Protein AF-N9VCN0-F1 (afdb_monomer)

Radius of gyration: 25.73 Å; Cα contacts (8 Å, |Δi|>4): 163; chains: 1; bounding box: 58×39×95 Å

pLDDT: mean 86.03, std 16.78, range [32.38, 97.81]

Solvent-accessible surface area (backbone atoms only — not comparable to full-atom values): 12719 Å² total; per-residue (Å²): 138,74,87,72,69,76,66,67,71,71,69,74,70,66,77,76,63,85,77,71,52,79,74,63,52,78,80,50,59,66,74,61,49,50,53,52,44,50,52,51,37,49,54,50,50,54,50,40,53,53,29,47,51,53,44,52,63,73,37,46,68,57,53,52,51,44,55,56,49,54,52,50,48,53,53,50,53,58,48,51,76,71,53,82,53,67,69,60,38,50,51,53,48,52,54,46,51,54,52,51,52,54,48,51,54,50,51,53,52,50,50,50,53,39,56,70,50,38,45,58,48,24,48,48,29,25,40,70,33,50,24,86,83,31,66,71,34,35,53,38,19,48,57,39,48,58,51,51,48,52,52,48,53,54,53,49,53,60,45,51,77,77,39,54,79,95,61,46,90,46,69,67,54,30,50,53,52,39,52,53,33,48,55,51,40,58,58,57,68,53,40,30,68,71,45,24,81,41,74,69,48,100,88,39,34,41,47,57,54,53,47,51,48,42,51,54,32,52,52,43,48,54,56,39,54,59,53,73,79,104

Mean predicted aligned error: 9.46 Å

Nearest PDB structures (foldseek):
  3na7-assembly1_A  TM=4.499E-01  e=7.776E-01  Helicobacter pylori NCTC 11638
  4ilo-assembly1_A  TM=4.474E-01  e=3.076E+00  Chlamydia trachomatis L2/434/Bu
  3k29-assembly1_A  TM=3.038E-01  e=9.924E+00  Chlamydia trachomatis

Secondary structure (DSSP, 8-state):
--TTSSSTTSSSSSTT-TT--HHHHTTS-HHHHHHHHHHHHHHHHHHHHHHHHHHHHHHHHHHHHHHHHHHHHHHHHHHHHH---HHHHHHHHHHHHHHHHHHHHHHHHHHHHHHHHTHHHHHHHHHH--GGG-HHHHHHHHHHHHHHHHHHHHHHHHHHTTS-TTS-SSHHHHHHHHHHHHHHHHHHHTS-GGGT-SBSSSS-BHHHHHHHHHHHHHHHHHHHHHHHT-

Sequence (230 aa):
MTDKSKKALKWTSIASAAILAPVAFAVIPYAIQKSIFKKENQRLDDKFNLKNEEYKLKIKDDEKTLKEKEAKIKEINEKITKETEETKKKELSNQLEALKKELFELDTKNKKVYNEIVFPVLEESAIKGYGIDSDSILERTKIYLETKSKEFENTKNELAKKIKLESPKNKQESEEVLKFYKKWTETFNKIRKSNLDINKTKEETWADWVKKINDEYVSTKEAHSKLELK

Foldseek 3Di:
DDPPVVVVVPPVPPVPVPDDDPVNVVPPPVVVVLVVLVVQQVVLVVLLVVLVVVLCVVCVVLVVVLVVLVVVLVVLVVVLVVDDDPVVNVVSVVVSVVSVVVSVVSVVVSVVSCCVGNLVSLLCLQQPHQCVNDVVSLVSVLVNLVVVVVVLVVVVVVLVVPAVLLCGPALVNLVVSLVSLVVSLVSNVSGDPNSQQDDPDPVDTSNRVSVVSVVSNVSSVVVSVVRVVD

Structure (mmCIF, N/CA/C/O backbone):
data_AF-N9VCN0-F1
#
_entry.id   AF-N9VCN0-F1
#
loop_
_atom_site.group_PDB
_atom_site.id
_atom_site.type_symbol
_atom_site.label_atom_id
_atom_site.label_alt_id
_atom_site.label_comp_id
_atom_site.label_asym_id
_atom_site.label_entity_id
_atom_site.label_seq_id
_atom_site.pdbx_PDB_ins_code
_atom_site.Cartn_x
_atom_site.Cartn_y
_atom_site.Cartn_z
_atom_site.occupancy
_atom_site.B_iso_or_equiv
_atom_site.auth_seq_id
_atom_site.auth_comp_id
_atom_site.auth_asym_id
_atom_site.auth_atom_id
_atom_site.pdbx_PDB_model_num
ATOM 1 N N . MET A 1 1 ? 2.456 -7.032 -61.759 1.00 40.88 1 MET A N 1
ATOM 2 C CA . MET A 1 1 ? 2.328 -7.394 -60.328 1.00 40.88 1 MET A CA 1
ATOM 3 C C . MET A 1 1 ? 1.364 -6.416 -59.672 1.00 40.88 1 MET A C 1
ATOM 5 O O . MET A 1 1 ? 1.636 -5.227 -59.665 1.00 40.88 1 MET A O 1
ATOM 9 N N . THR A 1 2 ? 0.200 -6.896 -59.241 1.00 32.38 2 THR A N 1
ATOM 10 C CA . THR A 1 2 ? -0.954 -6.096 -58.793 1.00 32.38 2 THR A CA 1
ATOM 11 C C . THR A 1 2 ? -0.815 -5.555 -57.367 1.00 32.38 2 THR A C 1
ATOM 13 O O . THR A 1 2 ? -0.432 -6.286 -56.455 1.00 32.38 2 THR A O 1
ATOM 16 N N . ASP A 1 3 ? -1.251 -4.306 -57.173 1.00 45.94 3 ASP A N 1
ATOM 17 C CA . ASP A 1 3 ? -1.231 -3.469 -55.953 1.00 45.94 3 ASP A CA 1
ATOM 18 C C . ASP A 1 3 ? -1.958 -4.013 -54.699 1.00 45.94 3 ASP A C 1
ATOM 20 O O . ASP A 1 3 ? -2.113 -3.313 -53.695 1.00 45.94 3 ASP A O 1
ATOM 24 N N . LYS A 1 4 ? -2.387 -5.278 -54.695 1.00 42.28 4 LYS A N 1
ATOM 25 C CA . LYS A 1 4 ? -3.090 -5.896 -53.558 1.00 42.28 4 LYS A CA 1
ATOM 26 C C . LYS A 1 4 ? -2.167 -6.570 -52.533 1.00 42.28 4 LYS A C 1
ATOM 28 O O . LYS A 1 4 ? -2.620 -6.866 -51.433 1.00 42.28 4 LYS A O 1
ATOM 33 N N . SER A 1 5 ? -0.872 -6.738 -52.817 1.00 41.53 5 SER A N 1
ATOM 34 C CA . SER A 1 5 ? 0.080 -7.381 -51.890 1.00 41.53 5 SER A CA 1
ATOM 35 C C . SER A 1 5 ? 0.767 -6.427 -50.898 1.00 41.53 5 SER A C 1
ATOM 37 O O . SER A 1 5 ? 1.337 -6.886 -49.912 1.00 41.53 5 SER A O 1
ATOM 39 N N . LYS A 1 6 ? 0.670 -5.100 -51.073 1.00 41.38 6 LYS A N 1
ATOM 40 C CA . LYS A 1 6 ? 1.296 -4.113 -50.162 1.00 41.38 6 LYS A CA 1
ATOM 41 C C . LYS A 1 6 ? 0.441 -3.722 -48.948 1.00 41.38 6 LYS A C 1
ATOM 43 O O . LYS A 1 6 ? 0.957 -3.102 -48.020 1.00 41.38 6 LYS A O 1
ATOM 48 N N . LYS A 1 7 ? -0.848 -4.085 -48.918 1.00 42.41 7 LYS A N 1
ATOM 49 C CA . LYS A 1 7 ? -1.749 -3.791 -47.782 1.00 42.41 7 LYS A CA 1
ATOM 50 C C . LYS A 1 7 ? -1.853 -4.928 -46.760 1.00 42.41 7 LYS A C 1
ATOM 52 O O . LYS A 1 7 ? -2.176 -4.657 -45.609 1.00 42.41 7 LYS A O 1
ATOM 57 N N . ALA A 1 8 ? -1.502 -6.160 -47.135 1.00 40.28 8 ALA A N 1
ATOM 58 C CA . ALA A 1 8 ? -1.548 -7.314 -46.233 1.00 40.28 8 ALA A CA 1
ATOM 59 C C . ALA A 1 8 ? -0.351 -7.394 -45.260 1.00 40.28 8 ALA A C 1
ATOM 61 O O . ALA A 1 8 ? -0.456 -8.037 -44.222 1.00 40.28 8 ALA A O 1
ATOM 62 N N . LEU A 1 9 ? 0.761 -6.698 -45.537 1.00 36.88 9 LEU A N 1
ATOM 63 C CA . LEU A 1 9 ? 1.979 -6.769 -44.715 1.00 36.88 9 LEU A CA 1
ATOM 64 C C . LEU A 1 9 ? 2.037 -5.749 -43.558 1.00 36.88 9 LEU A C 1
ATOM 66 O O . LEU A 1 9 ? 2.986 -5.763 -42.784 1.00 36.88 9 LEU A O 1
ATOM 70 N N . LYS A 1 10 ? 1.055 -4.844 -43.427 1.00 37.66 10 LYS A N 1
ATOM 71 C CA . LYS A 1 10 ? 1.070 -3.793 -42.383 1.00 37.66 10 LYS A CA 1
ATOM 72 C C . LYS A 1 10 ? 0.181 -4.074 -41.169 1.00 37.66 10 LYS A C 1
ATOM 74 O O . LYS A 1 10 ? 0.238 -3.316 -40.208 1.00 37.66 10 LYS A O 1
ATOM 79 N N . TRP A 1 11 ? -0.614 -5.142 -41.194 1.00 36.19 11 TRP A N 1
ATOM 80 C CA . TRP A 1 11 ? -1.550 -5.458 -40.107 1.00 36.19 11 TRP A CA 1
ATOM 81 C C . TRP A 1 11 ? -1.110 -6.623 -39.212 1.00 36.19 11 TRP A C 1
ATOM 83 O O . TRP A 1 11 ? -1.580 -6.725 -38.084 1.00 36.19 11 TRP A O 1
ATOM 93 N N . THR A 1 12 ? -0.156 -7.450 -39.639 1.00 39.34 12 THR A N 1
ATOM 94 C CA . THR A 1 12 ? 0.318 -8.608 -38.859 1.00 39.34 12 THR A CA 1
ATOM 95 C C . THR A 1 12 ? 1.550 -8.327 -37.992 1.00 39.34 12 THR A C 1
ATOM 97 O O . THR A 1 12 ? 1.909 -9.163 -37.172 1.00 39.34 12 THR A O 1
ATOM 100 N N . SER A 1 13 ? 2.168 -7.144 -38.091 1.00 35.16 13 SER A N 1
ATOM 101 C CA . SER A 1 13 ? 3.363 -6.784 -37.307 1.00 35.16 13 SER A CA 1
ATOM 102 C C . SER A 1 13 ? 3.089 -5.927 -36.063 1.00 35.16 13 SER A C 1
ATOM 104 O O . SER A 1 13 ? 4.025 -5.587 -35.347 1.00 35.16 13 SER A O 1
ATOM 106 N N . ILE A 1 14 ? 1.832 -5.550 -35.789 1.00 40.41 14 ILE A N 1
ATOM 107 C CA . ILE A 1 14 ? 1.473 -4.727 -34.613 1.00 40.41 14 ILE A CA 1
ATOM 108 C C . ILE A 1 14 ? 1.139 -5.602 -33.392 1.00 40.41 14 ILE A C 1
ATOM 110 O O . ILE A 1 14 ? 1.321 -5.170 -32.258 1.00 40.41 14 ILE A O 1
ATOM 114 N N . ALA A 1 15 ? 0.720 -6.855 -33.597 1.00 34.16 15 ALA A N 1
ATOM 115 C CA . ALA A 1 15 ? 0.316 -7.738 -32.500 1.00 34.16 15 ALA A CA 1
ATOM 116 C C . ALA A 1 15 ? 1.495 -8.309 -31.683 1.00 34.16 15 ALA A C 1
ATOM 118 O O . ALA A 1 15 ? 1.307 -8.722 -30.543 1.00 34.16 15 ALA A O 1
ATOM 119 N N . SER A 1 16 ? 2.717 -8.305 -32.221 1.00 32.38 16 SER A N 1
ATOM 120 C CA . SER A 1 16 ? 3.901 -8.899 -31.580 1.00 32.38 16 SER A CA 1
ATOM 121 C C . SER A 1 16 ? 4.759 -7.914 -30.769 1.00 32.38 16 SER A C 1
ATOM 123 O O . SER A 1 16 ? 5.736 -8.326 -30.152 1.00 32.38 16 SER A O 1
ATOM 125 N N . ALA A 1 17 ? 4.388 -6.631 -30.685 1.00 40.31 17 ALA A N 1
ATOM 126 C CA . ALA A 1 17 ? 5.139 -5.612 -29.934 1.00 40.31 17 ALA A CA 1
ATOM 127 C C . ALA A 1 17 ? 4.723 -5.478 -28.450 1.00 40.31 17 ALA A C 1
ATOM 129 O O . ALA A 1 17 ? 5.015 -4.467 -27.815 1.00 40.31 17 ALA A O 1
ATOM 130 N N . ALA A 1 18 ? 4.031 -6.471 -27.883 1.00 41.53 18 ALA A N 1
ATOM 131 C CA . ALA A 1 18 ? 3.467 -6.378 -26.534 1.00 41.53 18 ALA A CA 1
ATOM 132 C C . ALA A 1 18 ? 4.506 -6.451 -25.395 1.00 41.53 18 ALA A C 1
ATOM 134 O O . ALA A 1 18 ? 4.166 -6.157 -24.252 1.00 41.53 18 ALA A O 1
ATOM 135 N N . ILE A 1 19 ? 5.766 -6.814 -25.668 1.00 42.66 19 ILE A N 1
ATOM 136 C CA . ILE A 1 19 ? 6.840 -6.837 -24.659 1.00 42.66 19 ILE A CA 1
ATOM 137 C C . ILE A 1 19 ? 8.171 -6.460 -25.327 1.00 42.66 19 ILE A C 1
ATOM 139 O O . ILE A 1 19 ? 9.046 -7.297 -25.536 1.00 42.66 19 ILE A O 1
ATOM 143 N N . LEU A 1 20 ? 8.340 -5.197 -25.722 1.00 43.94 20 LEU A N 1
ATOM 144 C CA . LEU A 1 20 ? 9.664 -4.718 -26.128 1.00 43.94 20 LEU A CA 1
ATOM 145 C C . LEU A 1 20 ? 10.508 -4.500 -24.867 1.00 43.94 20 LEU A C 1
ATOM 147 O O . LEU A 1 20 ? 10.250 -3.597 -24.070 1.00 43.94 20 LEU A O 1
ATOM 151 N N . ALA A 1 21 ? 11.506 -5.365 -24.675 1.00 48.81 21 ALA A N 1
ATOM 152 C CA . ALA A 1 21 ? 12.525 -5.211 -23.644 1.00 48.81 21 ALA A CA 1
ATOM 153 C C . ALA A 1 21 ? 13.201 -3.822 -23.751 1.00 48.81 21 ALA A C 1
ATOM 155 O O . ALA A 1 21 ? 13.294 -3.281 -24.856 1.00 48.81 21 ALA A O 1
ATOM 156 N N . PRO A 1 22 ? 13.734 -3.251 -22.651 1.00 49.66 22 PRO A N 1
ATOM 157 C CA . PRO A 1 22 ? 14.355 -1.918 -22.642 1.00 49.66 22 PRO A CA 1
ATOM 158 C C . PRO A 1 22 ? 15.406 -1.694 -23.744 1.00 49.66 22 PRO A C 1
ATOM 160 O O 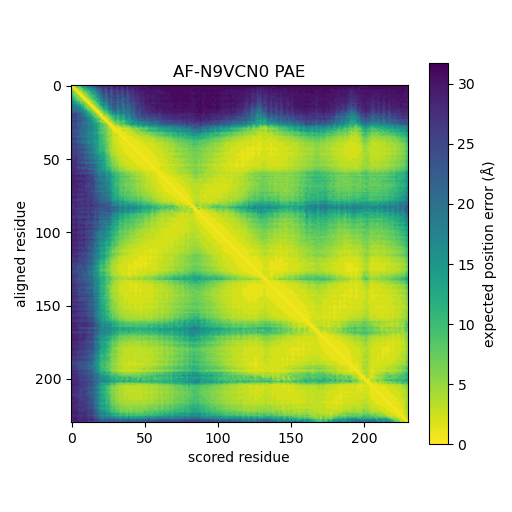. PRO A 1 22 ? 15.541 -0.588 -24.257 1.00 49.66 22 PRO A O 1
ATOM 163 N N . VAL A 1 23 ? 16.104 -2.758 -24.156 1.00 47.12 23 VAL A N 1
ATOM 164 C CA . VAL A 1 23 ? 17.142 -2.731 -25.201 1.00 47.12 23 VAL A CA 1
ATOM 165 C C . VAL A 1 23 ? 16.567 -2.442 -26.596 1.00 47.12 23 VAL A C 1
ATOM 167 O O . VAL A 1 23 ? 17.213 -1.775 -27.398 1.00 47.12 23 VAL A O 1
ATOM 170 N N . ALA A 1 24 ? 15.333 -2.866 -26.889 1.00 52.25 24 ALA A N 1
ATOM 171 C CA . ALA A 1 24 ? 14.716 -2.648 -28.199 1.00 52.25 24 ALA A CA 1
ATOM 172 C C . ALA A 1 24 ? 14.266 -1.192 -28.417 1.00 52.25 24 ALA A C 1
ATOM 174 O O . ALA A 1 24 ? 14.152 -0.749 -29.557 1.00 52.25 24 ALA A O 1
ATOM 175 N N . PHE A 1 25 ? 14.059 -0.425 -27.340 1.00 52.97 25 PHE A N 1
ATOM 176 C CA . PHE A 1 25 ? 13.730 0.997 -27.443 1.00 52.97 25 PHE A CA 1
ATOM 177 C C . PHE A 1 25 ? 14.944 1.857 -27.808 1.00 52.97 25 PHE A C 1
ATOM 179 O O . PHE A 1 25 ? 14.763 2.859 -28.486 1.00 52.97 25 PHE A O 1
ATOM 186 N N . ALA A 1 26 ? 16.175 1.459 -27.469 1.00 58.81 26 ALA A N 1
ATOM 187 C CA . ALA A 1 26 ? 17.373 2.266 -27.732 1.00 58.81 26 ALA A CA 1
ATOM 188 C C . ALA A 1 26 ? 17.600 2.596 -29.226 1.00 58.81 26 ALA A C 1
ATOM 190 O O . ALA A 1 26 ? 18.247 3.590 -29.541 1.00 58.81 26 ALA A O 1
ATOM 191 N N . VAL A 1 27 ? 17.044 1.791 -30.141 1.00 61.75 27 VAL A N 1
ATOM 192 C CA . VAL A 1 27 ? 17.200 1.944 -31.602 1.00 61.75 27 VAL A CA 1
ATOM 193 C C . VAL A 1 27 ? 15.978 2.614 -32.258 1.00 61.75 27 VAL A C 1
ATOM 195 O O . VAL A 1 27 ? 16.024 3.014 -33.419 1.00 61.75 27 VAL A O 1
ATOM 198 N N . ILE A 1 28 ? 14.866 2.762 -31.531 1.00 68.88 28 ILE A N 1
ATOM 199 C CA . ILE A 1 28 ? 13.635 3.371 -32.049 1.00 68.88 28 ILE A CA 1
ATOM 200 C C . ILE A 1 28 ? 13.717 4.893 -31.857 1.00 68.88 28 ILE A C 1
ATOM 202 O O . ILE A 1 28 ? 13.947 5.337 -30.735 1.00 68.88 28 ILE A O 1
ATOM 206 N N . PRO A 1 29 ? 13.469 5.724 -32.886 1.00 80.50 29 PRO A N 1
ATOM 207 C CA . PRO A 1 29 ? 13.414 7.176 -32.728 1.00 80.50 29 PRO A CA 1
ATOM 208 C C . PRO A 1 29 ? 12.452 7.614 -31.618 1.00 80.50 29 PRO A C 1
ATOM 210 O O . PRO A 1 29 ? 11.317 7.135 -31.550 1.00 80.50 29 PRO A O 1
ATOM 213 N N . TYR A 1 30 ? 12.870 8.575 -30.790 1.00 75.88 30 TYR A N 1
ATOM 214 C CA . TYR A 1 30 ? 12.117 9.028 -29.612 1.00 75.88 30 TYR A CA 1
ATOM 215 C C . TYR A 1 30 ? 10.657 9.409 -29.916 1.00 75.88 30 TYR A C 1
ATOM 217 O O . TYR A 1 30 ? 9.756 9.092 -29.147 1.00 75.88 30 TYR A O 1
ATOM 225 N N . ALA A 1 31 ? 10.387 10.006 -31.082 1.00 76.44 31 ALA A N 1
ATOM 226 C CA . ALA A 1 31 ? 9.026 10.349 -31.501 1.00 76.44 31 ALA A CA 1
ATOM 227 C C . ALA A 1 31 ? 8.090 9.124 -31.599 1.00 76.44 31 ALA A C 1
ATOM 229 O O . ALA A 1 31 ? 6.920 9.199 -31.220 1.00 76.44 31 ALA A O 1
ATOM 230 N N . ILE A 1 32 ? 8.604 7.981 -32.066 1.00 79.69 32 ILE A N 1
ATOM 231 C CA . ILE A 1 32 ? 7.849 6.723 -32.141 1.00 79.69 32 ILE A CA 1
ATOM 232 C C . ILE A 1 32 ? 7.673 6.140 -30.735 1.00 79.69 32 ILE A C 1
ATOM 234 O O . ILE A 1 32 ? 6.573 5.698 -30.397 1.00 79.69 32 ILE A O 1
ATOM 238 N N . GLN A 1 33 ? 8.710 6.209 -29.893 1.00 79.12 33 GLN A N 1
ATOM 239 C CA . GLN A 1 33 ? 8.621 5.781 -28.493 1.00 79.12 33 GLN A CA 1
ATOM 240 C C . GLN A 1 33 ? 7.536 6.555 -27.739 1.00 79.12 33 GLN A C 1
ATOM 242 O O . GLN A 1 33 ? 6.667 5.946 -27.126 1.00 79.12 33 GLN A O 1
ATOM 247 N N . LYS A 1 34 ? 7.505 7.886 -27.881 1.00 82.94 34 LYS A N 1
ATOM 248 C CA . LYS A 1 34 ? 6.513 8.752 -27.234 1.00 82.94 34 LYS A CA 1
ATOM 249 C C . LYS A 1 34 ? 5.080 8.397 -27.634 1.00 82.94 34 LYS A C 1
ATOM 251 O O . LYS A 1 34 ? 4.178 8.423 -26.801 1.00 82.94 34 LYS A O 1
ATOM 256 N N . SER A 1 35 ? 4.854 8.022 -28.895 1.00 85.19 35 SER A N 1
ATOM 257 C CA . SER A 1 35 ? 3.538 7.545 -29.342 1.00 85.19 35 SER A CA 1
ATOM 258 C C . SER A 1 35 ? 3.137 6.235 -28.655 1.00 85.19 35 SER A C 1
ATOM 260 O O . SER A 1 35 ? 1.987 6.090 -28.239 1.00 85.19 35 SER A O 1
ATOM 262 N N . ILE A 1 36 ? 4.080 5.302 -28.496 1.00 86.00 36 ILE A N 1
ATOM 263 C CA . ILE A 1 36 ? 3.861 4.036 -27.780 1.00 86.00 36 ILE A CA 1
ATOM 264 C C . ILE A 1 36 ? 3.591 4.304 -26.294 1.00 86.00 36 ILE A C 1
ATOM 266 O O . ILE A 1 36 ? 2.620 3.779 -25.755 1.00 86.00 36 ILE A O 1
ATOM 270 N N . PHE A 1 37 ? 4.385 5.166 -25.655 1.00 89.62 37 PHE A N 1
ATOM 271 C CA . PHE A 1 37 ? 4.230 5.525 -24.242 1.00 89.62 37 PHE A CA 1
ATOM 272 C C . PHE A 1 37 ? 2.879 6.185 -23.985 1.00 89.62 37 PHE A C 1
ATOM 274 O O . PHE A 1 37 ? 2.170 5.793 -23.063 1.00 89.62 37 PHE A O 1
ATOM 281 N N . LYS A 1 38 ? 2.464 7.113 -24.858 1.00 90.00 38 LYS A N 1
ATOM 282 C CA . LYS A 1 38 ? 1.148 7.753 -24.777 1.00 90.00 38 LYS A CA 1
ATOM 283 C C . LYS A 1 38 ? 0.009 6.738 -24.889 1.00 90.00 38 LYS A C 1
ATOM 285 O O . LYS A 1 38 ? -0.936 6.818 -24.113 1.00 90.00 38 LYS A O 1
ATOM 290 N N . LYS A 1 39 ? 0.095 5.783 -25.824 1.00 91.88 39 LYS A N 1
ATOM 291 C CA . LYS A 1 39 ? -0.919 4.725 -25.974 1.00 91.88 39 LYS A CA 1
ATOM 292 C C . LYS A 1 39 ? -1.000 3.830 -24.741 1.00 91.88 39 LYS A C 1
ATOM 294 O O . LYS A 1 39 ? -2.101 3.519 -24.299 1.00 91.88 39 LYS A O 1
ATOM 299 N N . GLU A 1 40 ? 0.142 3.430 -24.189 1.00 92.38 40 GLU A N 1
ATOM 300 C CA . GLU A 1 40 ? 0.169 2.589 -22.990 1.00 92.38 40 GLU A CA 1
ATOM 301 C C . GLU A 1 40 ? -0.350 3.343 -21.758 1.00 92.38 40 GLU A C 1
ATOM 303 O O . GLU A 1 40 ? -1.164 2.803 -21.013 1.00 92.38 40 GLU A O 1
ATOM 308 N N . ASN A 1 41 ? 0.039 4.608 -21.580 1.00 94.38 41 ASN A N 1
ATOM 309 C CA . ASN A 1 41 ? -0.489 5.454 -20.509 1.00 94.38 41 ASN A CA 1
ATOM 310 C C . ASN A 1 41 ? -2.004 5.639 -20.640 1.00 94.38 41 ASN A C 1
ATOM 312 O O . ASN A 1 41 ? -2.714 5.431 -19.664 1.00 94.38 41 ASN A O 1
ATOM 316 N N . GLN A 1 42 ? -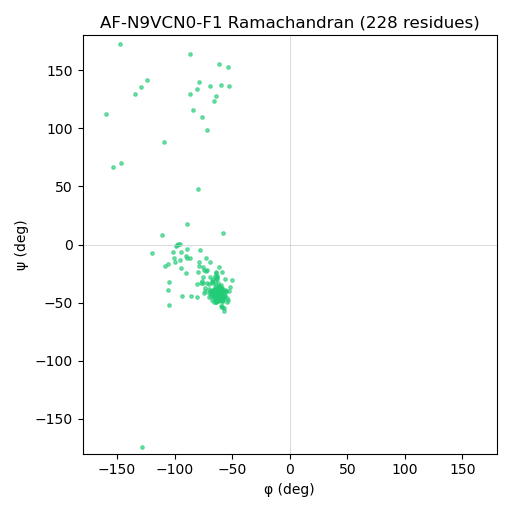2.509 5.913 -21.847 1.00 95.62 42 GLN A N 1
ATOM 317 C CA . GLN A 1 42 ? -3.947 6.043 -22.090 1.00 95.62 42 GLN A CA 1
ATOM 318 C C . GLN A 1 42 ? -4.705 4.744 -21.776 1.00 95.62 42 GLN A C 1
ATOM 320 O O . GLN A 1 42 ? -5.743 4.776 -21.125 1.00 95.62 42 GLN A O 1
ATOM 325 N N . ARG A 1 43 ? -4.162 3.581 -22.158 1.00 96.75 43 ARG A N 1
ATOM 326 C CA . ARG A 1 43 ? -4.743 2.279 -21.794 1.00 96.75 43 ARG A CA 1
ATOM 327 C C . ARG A 1 43 ? -4.841 2.105 -20.274 1.00 96.75 43 ARG A C 1
ATOM 329 O O . ARG A 1 43 ? -5.823 1.548 -19.781 1.00 96.75 43 ARG A O 1
ATOM 336 N N . LEU A 1 44 ? -3.814 2.528 -19.538 1.00 96.81 44 LEU A N 1
ATOM 337 C CA . LEU A 1 44 ? -3.786 2.467 -18.075 1.00 96.81 44 LEU A CA 1
ATOM 338 C C . LEU A 1 44 ? -4.762 3.470 -17.445 1.00 96.81 44 LEU A C 1
ATOM 340 O O . LEU A 1 44 ? -5.437 3.111 -16.482 1.00 96.81 44 LEU A O 1
ATOM 344 N N . ASP A 1 45 ? -4.892 4.668 -18.017 1.00 95.75 45 ASP A N 1
ATOM 345 C CA . ASP A 1 45 ? -5.885 5.673 -17.623 1.00 95.75 45 ASP A CA 1
ATOM 346 C C . ASP A 1 45 ? -7.310 5.147 -17.777 1.00 95.75 45 ASP A C 1
ATOM 348 O O . ASP A 1 45 ? -8.075 5.136 -16.811 1.00 95.75 45 ASP A O 1
ATOM 352 N N . ASP A 1 46 ? -7.649 4.639 -18.960 1.00 96.81 46 ASP A N 1
ATOM 353 C CA . ASP A 1 46 ? -8.974 4.093 -19.252 1.00 96.81 46 ASP A CA 1
ATOM 354 C C . ASP A 1 46 ? -9.299 2.918 -18.322 1.00 96.81 46 ASP A C 1
ATOM 356 O O . ASP A 1 46 ? -10.396 2.831 -17.761 1.00 96.81 46 ASP A O 1
ATOM 360 N N . LYS A 1 47 ? -8.320 2.031 -18.090 1.00 97.62 47 LYS A N 1
ATOM 361 C CA . LYS A 1 47 ? -8.472 0.897 -17.171 1.00 97.62 47 LYS A CA 1
ATOM 362 C C . LYS A 1 47 ? -8.685 1.357 -15.731 1.00 97.62 47 LYS A C 1
ATOM 364 O O . LYS A 1 47 ? -9.528 0.786 -15.039 1.00 97.62 47 LYS A O 1
ATOM 369 N N . PHE A 1 48 ? -7.932 2.356 -15.275 1.00 97.38 48 PHE A N 1
ATOM 370 C CA . PHE A 1 48 ? -8.083 2.908 -13.933 1.00 97.38 48 PHE A CA 1
ATOM 371 C C . PHE A 1 48 ? -9.456 3.548 -13.760 1.00 97.38 48 PHE A C 1
ATOM 373 O O . PHE A 1 48 ? -10.146 3.224 -12.799 1.00 97.38 48 PHE A O 1
ATOM 380 N N . ASN A 1 49 ? -9.882 4.383 -14.707 1.00 96.94 49 ASN A N 1
ATOM 381 C CA . ASN A 1 49 ? -11.184 5.041 -14.665 1.00 96.94 49 ASN A CA 1
ATOM 382 C C . ASN A 1 49 ? -12.317 4.013 -14.608 1.00 96.94 49 ASN A C 1
ATOM 384 O O . ASN A 1 49 ? -13.164 4.084 -13.720 1.00 96.94 49 ASN A O 1
ATOM 388 N N . LEU A 1 50 ? -12.277 2.996 -15.472 1.00 97.31 50 LEU A N 1
ATOM 389 C CA . LEU A 1 50 ? -13.259 1.913 -15.468 1.00 97.31 50 LEU A CA 1
ATOM 390 C C . LEU A 1 50 ? -13.316 1.188 -14.115 1.00 97.31 50 LEU A C 1
ATOM 392 O O . LEU A 1 50 ? -14.396 0.967 -13.571 1.00 97.31 50 LEU A O 1
ATOM 396 N N . LYS A 1 51 ? -12.157 0.815 -13.562 1.00 97.06 51 LYS A N 1
ATOM 397 C CA . LYS A 1 51 ? -12.084 0.068 -12.297 1.00 97.06 51 LYS A CA 1
ATOM 398 C C . LYS A 1 51 ? -12.445 0.922 -11.087 1.00 97.06 51 LYS A C 1
ATOM 400 O O . LYS A 1 51 ? -13.051 0.417 -10.147 1.00 97.06 51 LYS A O 1
ATOM 405 N N . ASN A 1 52 ? -12.132 2.210 -11.119 1.00 95.12 52 ASN A N 1
ATOM 406 C CA . ASN A 1 52 ? -12.525 3.149 -10.080 1.00 95.12 52 ASN A CA 1
ATOM 407 C C . ASN A 1 52 ? -14.043 3.384 -10.076 1.00 95.12 52 ASN A C 1
ATOM 409 O O . ASN A 1 52 ? -14.649 3.411 -9.009 1.00 95.12 52 ASN A O 1
ATOM 413 N N . GLU A 1 53 ? -14.679 3.484 -11.245 1.00 96.06 53 GLU A N 1
ATOM 414 C CA . GLU A 1 53 ? -16.143 3.549 -11.328 1.00 96.06 53 GLU A CA 1
ATOM 415 C C . GLU A 1 53 ? -16.800 2.232 -10.888 1.00 96.06 53 GLU A C 1
ATOM 417 O O . GLU A 1 53 ? -17.769 2.257 -10.130 1.00 96.06 53 GLU A O 1
ATOM 422 N N . GLU A 1 54 ? -16.237 1.075 -11.259 1.00 95.94 54 GLU A N 1
ATOM 423 C CA . GLU A 1 54 ? -16.694 -0.225 -10.743 1.00 95.94 54 GLU A CA 1
ATOM 424 C C . GLU A 1 54 ? -16.632 -0.273 -9.208 1.00 95.94 54 GLU A C 1
ATOM 426 O O . GLU A 1 54 ? -17.585 -0.706 -8.558 1.00 95.94 54 GLU A O 1
ATOM 431 N N . TYR A 1 55 ? -15.530 0.200 -8.620 1.00 95.94 55 TYR A N 1
ATOM 432 C CA . TYR A 1 55 ? -15.371 0.302 -7.173 1.00 95.94 55 TYR A CA 1
ATOM 433 C C . TYR A 1 55 ? -16.448 1.196 -6.547 1.00 95.94 55 TYR A C 1
ATOM 435 O O . TYR A 1 55 ? -17.173 0.732 -5.666 1.00 95.94 55 TYR A O 1
ATOM 443 N N . LYS A 1 56 ? -16.610 2.431 -7.043 1.00 94.69 56 LYS A N 1
ATOM 444 C CA . LYS A 1 56 ? -17.620 3.383 -6.548 1.00 94.69 56 LYS A CA 1
ATOM 445 C C . LYS A 1 56 ? -19.029 2.801 -6.585 1.00 94.69 56 LYS A C 1
ATOM 447 O O . LYS A 1 56 ? -19.793 2.996 -5.647 1.00 94.69 56 LYS A O 1
ATOM 452 N N . LEU A 1 57 ? -19.374 2.064 -7.642 1.00 95.00 57 LEU A N 1
ATOM 453 C CA . LEU A 1 57 ? -20.675 1.407 -7.746 1.00 95.00 57 LEU A CA 1
ATOM 454 C C . LEU A 1 57 ? -20.851 0.305 -6.696 1.00 95.00 57 LEU A C 1
ATOM 456 O O . LEU A 1 57 ? -21.911 0.237 -6.079 1.00 95.00 57 LEU A O 1
ATOM 460 N N . LYS A 1 58 ? -19.827 -0.526 -6.456 1.00 93.31 58 LYS A N 1
ATOM 461 C CA . LYS A 1 58 ? -19.906 -1.614 -5.464 1.00 93.31 58 LYS A CA 1
ATOM 462 C C . LYS A 1 58 ? -20.003 -1.120 -4.028 1.00 93.31 58 LYS A C 1
ATOM 464 O O . LYS A 1 58 ? -20.635 -1.789 -3.217 1.00 93.31 58 LYS A O 1
ATOM 469 N N . ILE A 1 59 ? -19.387 0.018 -3.718 1.00 94.44 59 ILE A N 1
ATOM 470 C CA . ILE A 1 59 ? -19.391 0.569 -2.360 1.00 94.44 59 ILE A CA 1
ATOM 471 C C . ILE A 1 59 ? -20.456 1.643 -2.142 1.00 94.44 59 ILE A C 1
ATOM 473 O O . ILE A 1 59 ? -20.530 2.179 -1.047 1.00 94.44 59 ILE A O 1
ATOM 477 N N . LYS A 1 60 ? -21.281 1.983 -3.139 1.00 92.88 60 LYS A N 1
ATOM 478 C CA . LYS A 1 60 ? -22.198 3.135 -3.072 1.00 92.88 60 LYS A CA 1
ATOM 479 C C . LYS A 1 60 ? -23.125 3.107 -1.850 1.00 92.88 60 LYS A C 1
ATOM 481 O O . LYS A 1 60 ? -23.282 4.121 -1.168 1.00 92.88 60 LYS A O 1
ATOM 486 N N . ASP A 1 61 ? -23.728 1.954 -1.573 1.00 90.62 61 ASP A N 1
ATOM 487 C CA . ASP A 1 61 ? -24.649 1.794 -0.443 1.00 90.62 61 ASP A CA 1
ATOM 488 C C . ASP A 1 61 ? -23.897 1.767 0.897 1.00 90.62 61 ASP A C 1
ATOM 490 O O . ASP A 1 61 ? -24.334 2.378 1.879 1.00 90.62 61 ASP A O 1
ATOM 494 N N . ASP A 1 62 ? -22.719 1.137 0.920 1.00 92.06 62 ASP A N 1
ATOM 495 C CA . ASP A 1 62 ? -21.828 1.124 2.081 1.00 92.06 62 ASP A CA 1
ATOM 496 C C . ASP A 1 62 ? -21.306 2.548 2.382 1.00 92.06 62 ASP A C 1
ATOM 498 O O . ASP A 1 62 ? -21.266 2.961 3.535 1.00 92.06 62 ASP A O 1
ATOM 502 N N . GLU A 1 63 ? -20.982 3.360 1.372 1.00 89.38 63 GLU A N 1
ATOM 503 C CA . GLU A 1 63 ? -20.512 4.746 1.525 1.00 89.38 63 GLU A CA 1
ATOM 504 C C . GLU A 1 63 ? -21.604 5.656 2.099 1.00 89.38 63 GLU A C 1
ATOM 506 O O . GLU A 1 63 ? -21.344 6.492 2.970 1.00 89.38 63 GLU A O 1
ATOM 511 N N . LYS A 1 64 ? -22.851 5.479 1.649 1.00 92.00 64 LYS A N 1
ATOM 512 C CA . LYS A 1 64 ? -24.002 6.169 2.240 1.00 92.00 64 LYS A CA 1
ATOM 513 C C . LYS A 1 64 ? -24.160 5.785 3.714 1.00 92.00 64 LYS A C 1
ATOM 515 O O . LYS A 1 64 ? -24.288 6.661 4.569 1.00 92.00 64 LYS A O 1
ATOM 520 N N . THR A 1 65 ? -24.081 4.489 4.006 1.00 91.56 65 THR A N 1
ATOM 521 C CA . THR A 1 65 ? -24.175 3.952 5.370 1.00 91.56 65 THR A CA 1
ATOM 522 C C . THR A 1 65 ? -23.044 4.468 6.268 1.00 91.56 65 THR A C 1
ATOM 524 O O . THR A 1 65 ? -23.289 4.809 7.426 1.00 91.56 65 THR A O 1
ATOM 527 N N . LEU A 1 66 ? -21.821 4.585 5.740 1.00 90.81 66 LEU A N 1
ATOM 528 C CA . LEU A 1 66 ? -20.671 5.183 6.424 1.00 90.81 66 LEU A CA 1
ATOM 529 C C . LEU A 1 66 ? -20.972 6.617 6.852 1.00 90.81 66 LEU A C 1
ATOM 531 O O . LEU A 1 66 ? -20.915 6.910 8.043 1.00 90.81 66 LEU A O 1
ATOM 535 N N . LYS A 1 67 ? -21.382 7.479 5.915 1.00 91.88 67 LYS A N 1
ATOM 536 C CA . LYS A 1 67 ? -21.679 8.895 6.201 1.00 91.88 67 LYS A CA 1
ATOM 537 C C . LYS A 1 67 ? -22.773 9.057 7.256 1.00 91.88 67 LYS A C 1
ATOM 539 O O . LYS A 1 67 ? -22.665 9.905 8.142 1.00 91.88 67 LYS A O 1
ATOM 544 N N . GLU A 1 68 ? -23.812 8.227 7.201 1.00 93.62 68 GLU A N 1
ATOM 545 C CA . GLU A 1 68 ? -24.879 8.224 8.207 1.00 93.62 68 GLU A CA 1
ATOM 546 C C . GLU A 1 68 ? -24.366 7.804 9.595 1.00 93.62 68 GLU A C 1
ATOM 548 O O . GLU A 1 68 ? -24.734 8.414 10.603 1.00 93.62 68 GLU A O 1
ATOM 553 N N . LYS A 1 69 ? -23.497 6.787 9.671 1.00 93.12 69 LYS A N 1
ATOM 554 C CA . LYS A 1 69 ? -22.888 6.340 10.934 1.00 93.12 69 LYS A CA 1
ATOM 555 C C . LYS A 1 69 ? -21.896 7.364 11.492 1.00 93.12 69 LYS A C 1
ATOM 557 O O . LYS A 1 69 ? -21.922 7.611 12.694 1.00 93.12 69 LYS A O 1
ATOM 562 N N . GLU A 1 70 ? -21.082 8.006 10.655 1.00 92.44 70 GLU A N 1
ATOM 563 C CA . GLU A 1 70 ? -20.168 9.088 11.064 1.00 92.44 70 GLU A CA 1
ATOM 564 C C . GLU A 1 70 ? -20.929 10.277 11.658 1.00 92.44 70 GLU A C 1
ATOM 566 O O . GLU A 1 70 ? -20.560 10.791 12.718 1.00 92.44 70 GLU A O 1
ATOM 571 N N . ALA A 1 71 ? -22.036 10.674 11.022 1.00 94.12 71 ALA A N 1
ATOM 572 C CA . ALA A 1 71 ? -22.907 11.726 11.533 1.00 94.12 71 ALA A CA 1
ATOM 573 C C . ALA A 1 71 ? -23.506 11.356 12.902 1.00 94.12 71 ALA A C 1
ATOM 575 O O . ALA A 1 71 ? -23.443 12.159 13.835 1.00 94.12 71 ALA A O 1
ATOM 576 N N . LYS A 1 72 ? -24.006 10.121 13.059 1.00 93.88 72 LYS A N 1
ATOM 577 C CA . LYS A 1 72 ? -24.530 9.618 14.344 1.00 93.88 72 LYS A CA 1
ATOM 578 C C . LYS A 1 72 ? -23.462 9.560 15.435 1.00 93.88 72 LYS A C 1
ATOM 580 O O . LYS A 1 72 ? -23.737 9.923 16.574 1.00 93.88 72 LYS A O 1
ATOM 585 N N . ILE A 1 73 ? -22.239 9.143 15.105 1.00 92.81 73 ILE A N 1
ATOM 586 C CA . ILE A 1 73 ? -21.102 9.150 16.040 1.00 92.81 73 ILE A CA 1
ATOM 587 C C . ILE A 1 73 ? -20.830 10.572 16.534 1.00 92.81 73 ILE A C 1
ATOM 589 O O . ILE A 1 73 ? -20.634 10.778 17.733 1.00 92.81 73 ILE A O 1
ATOM 593 N N . LYS A 1 74 ? -20.831 11.559 15.632 1.00 93.56 74 LYS A N 1
ATOM 594 C CA . LYS A 1 74 ? -20.643 12.966 16.001 1.00 93.56 74 LYS A CA 1
ATOM 595 C C . LYS A 1 74 ? -21.760 13.455 16.928 1.00 93.56 74 LYS A C 1
ATOM 597 O O . LYS A 1 74 ? -21.465 14.035 17.969 1.00 93.56 74 LYS A O 1
ATOM 602 N N . GLU A 1 75 ? -23.013 13.148 16.604 1.00 94.50 75 GLU A N 1
ATOM 603 C CA . GLU A 1 75 ? -24.176 13.504 17.424 1.00 94.50 75 GLU A CA 1
ATOM 604 C C . GLU A 1 75 ? -24.120 12.874 18.828 1.00 94.50 75 GLU A C 1
ATOM 606 O O . GLU A 1 75 ? -24.332 13.558 19.829 1.00 94.50 75 GLU A O 1
ATOM 611 N N . ILE A 1 76 ? -23.797 11.580 18.928 1.00 92.19 76 ILE A N 1
ATOM 612 C CA . ILE A 1 76 ? -23.691 10.877 20.216 1.00 92.19 76 ILE A CA 1
ATOM 613 C C . ILE A 1 76 ? -22.529 11.431 21.044 1.00 92.19 76 ILE A C 1
ATOM 615 O O . ILE A 1 76 ? -22.691 11.632 22.246 1.00 92.19 76 ILE A O 1
ATOM 619 N N . ASN A 1 77 ? -21.387 11.748 20.426 1.00 91.00 77 ASN A N 1
ATOM 620 C CA . ASN A 1 77 ? -20.280 12.408 21.126 1.00 91.00 77 ASN A CA 1
ATOM 621 C C . ASN A 1 77 ? -20.705 13.764 21.713 1.00 91.00 77 ASN A C 1
ATOM 623 O O . ASN A 1 77 ? -20.382 14.058 22.861 1.00 91.00 77 ASN A O 1
ATOM 627 N N . GLU A 1 78 ? -21.454 14.576 20.962 1.00 93.62 78 GLU A N 1
ATOM 628 C CA . GLU A 1 78 ? -21.983 15.857 21.451 1.00 93.62 78 GLU A CA 1
ATOM 629 C C . GLU A 1 78 ? -23.031 15.691 22.563 1.00 93.62 78 GLU A C 1
ATOM 631 O O . GLU A 1 78 ? -23.156 16.557 23.429 1.00 93.62 78 GLU A O 1
ATOM 636 N N . LYS A 1 79 ? -23.788 14.589 22.561 1.00 92.94 79 LYS A N 1
ATOM 637 C CA . LYS A 1 79 ? -24.707 14.241 23.655 1.00 92.94 79 LYS A CA 1
ATOM 638 C C . LYS A 1 79 ? -23.940 13.827 24.912 1.00 92.94 79 LYS A C 1
ATOM 640 O O . LYS A 1 79 ? -24.234 14.340 25.985 1.00 92.94 79 LYS A O 1
ATOM 645 N N . ILE A 1 80 ? -22.913 12.985 24.779 1.00 90.38 80 ILE A N 1
ATOM 646 C CA . ILE A 1 80 ? -22.058 12.543 25.896 1.00 90.38 80 ILE A CA 1
ATOM 647 C C . ILE A 1 80 ? -21.378 13.727 26.594 1.00 90.38 80 ILE A C 1
ATOM 649 O O . ILE A 1 80 ? -21.245 13.712 27.815 1.00 90.38 80 ILE A O 1
ATOM 653 N N . THR A 1 81 ? -20.943 14.752 25.853 1.00 89.00 81 THR A N 1
ATOM 654 C CA . THR A 1 81 ? -20.284 15.929 26.449 1.00 89.00 81 THR A CA 1
ATOM 655 C C . THR A 1 81 ? -21.235 16.839 27.224 1.00 89.00 81 THR A C 1
ATOM 657 O O . THR A 1 81 ? -20.775 17.589 28.082 1.00 89.00 81 THR A O 1
ATOM 660 N N . LYS A 1 82 ? -22.542 16.780 26.942 1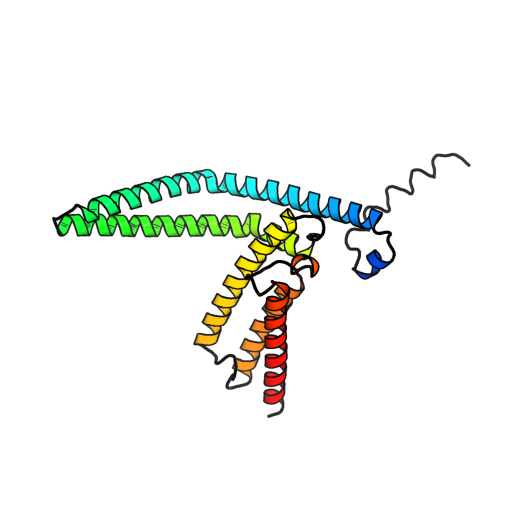.00 91.44 82 LYS A N 1
ATOM 661 C CA . LYS A 1 82 ? -23.583 17.588 27.600 1.00 91.44 82 LYS A CA 1
ATOM 662 C C . LYS A 1 82 ? -24.338 16.830 28.695 1.00 91.44 82 LYS A C 1
ATOM 664 O O . LYS A 1 82 ? -25.041 17.460 29.478 1.00 91.44 82 LYS A O 1
ATOM 669 N N . GLU A 1 83 ? -24.218 15.506 28.732 1.00 90.69 83 GLU A N 1
ATOM 670 C CA . GLU A 1 83 ? -24.928 14.640 29.673 1.00 90.69 83 GLU A CA 1
ATOM 671 C C . GLU A 1 83 ? -24.242 14.617 31.046 1.00 90.69 83 GLU A C 1
ATOM 673 O O . GLU A 1 83 ? -23.023 14.459 31.154 1.00 90.69 83 GLU A O 1
ATOM 678 N N . THR A 1 84 ? -25.042 14.759 32.102 1.00 84.00 84 THR A N 1
ATOM 679 C CA . THR A 1 84 ? -24.582 14.794 33.499 1.00 84.00 84 THR A CA 1
ATOM 680 C C . THR A 1 84 ? -24.946 13.524 34.260 1.00 84.00 84 THR A C 1
ATOM 682 O O . THR A 1 84 ? -24.326 13.228 35.282 1.00 84.00 84 THR A O 1
ATOM 685 N N . GLU A 1 85 ? -25.911 12.746 33.764 1.00 91.88 85 GLU A N 1
ATOM 686 C CA . GLU A 1 85 ? -26.328 11.491 34.381 1.00 91.88 85 GLU A CA 1
ATOM 687 C C . GLU A 1 85 ? -25.413 10.327 33.954 1.00 91.88 85 GLU A C 1
ATOM 689 O O . GLU A 1 85 ? -25.363 9.933 32.786 1.00 91.88 85 GLU A O 1
ATOM 694 N N . GLU A 1 86 ? -24.692 9.743 34.916 1.00 87.19 86 GLU A N 1
ATOM 695 C CA . GLU A 1 86 ? -23.647 8.736 34.661 1.00 87.19 86 GLU A CA 1
ATOM 696 C C . GLU A 1 86 ? -24.182 7.458 33.984 1.00 87.19 86 GLU A C 1
ATOM 698 O O . GLU A 1 86 ? -23.531 6.873 33.117 1.00 87.19 86 GLU A O 1
ATOM 703 N N . THR A 1 87 ? -25.398 7.035 34.331 1.00 88.56 87 THR A N 1
ATOM 704 C CA . THR A 1 87 ? -26.088 5.879 33.732 1.00 88.56 87 THR A CA 1
ATOM 705 C C . THR A 1 87 ? -26.351 6.087 32.239 1.00 88.56 87 THR A C 1
ATOM 707 O O . THR A 1 87 ? -25.983 5.234 31.428 1.00 88.56 87 THR A O 1
ATOM 710 N N . LYS A 1 88 ? -26.906 7.244 31.859 1.00 89.31 88 LYS A N 1
ATOM 711 C CA . LYS A 1 88 ? -27.159 7.623 30.458 1.00 89.31 88 LYS A CA 1
ATOM 712 C C . LYS A 1 88 ? -25.869 7.827 29.682 1.00 89.31 88 LYS A C 1
ATOM 714 O O . LYS A 1 88 ? -25.754 7.390 28.539 1.00 89.31 88 LYS A O 1
ATOM 719 N N . LYS A 1 89 ? -24.862 8.431 30.313 1.00 89.31 89 LYS A N 1
ATOM 720 C CA . LYS A 1 89 ? -23.532 8.594 29.721 1.00 89.31 89 LYS A CA 1
ATOM 721 C C . LYS A 1 89 ? -22.898 7.244 29.380 1.00 89.31 89 LYS A C 1
ATOM 723 O O . LYS A 1 89 ? -22.324 7.089 28.298 1.00 89.31 89 LYS A O 1
ATOM 728 N N . LYS A 1 90 ? -23.041 6.251 30.264 1.00 92.69 90 LYS A N 1
ATOM 729 C CA . LYS A 1 90 ? -22.578 4.877 30.028 1.00 92.69 90 LYS A CA 1
ATOM 730 C C . LYS A 1 90 ? -23.342 4.201 28.887 1.00 92.69 90 LYS A C 1
ATOM 732 O O . LYS A 1 90 ? -22.720 3.571 28.036 1.00 92.69 90 LYS A O 1
ATOM 737 N N . GLU A 1 91 ? -24.660 4.368 28.822 1.00 92.81 91 GLU A N 1
ATOM 738 C CA . GLU A 1 91 ? -25.477 3.832 27.727 1.00 92.81 91 GLU A CA 1
ATOM 739 C C . GLU A 1 91 ? -25.092 4.434 26.364 1.00 92.81 91 GLU A C 1
ATOM 741 O O . GLU A 1 91 ? -24.832 3.697 25.411 1.00 92.81 91 GLU A O 1
ATOM 746 N N . LEU A 1 92 ? -24.954 5.761 26.286 1.00 92.19 92 LEU A N 1
ATOM 747 C CA . LEU A 1 92 ? -24.493 6.464 25.084 1.00 92.19 92 LEU A CA 1
ATOM 748 C C . LEU A 1 92 ? -23.075 6.042 24.677 1.00 92.19 92 LEU A C 1
ATOM 750 O O . LEU A 1 92 ? -22.792 5.901 23.489 1.00 92.19 92 LEU A O 1
ATOM 754 N N . SER A 1 93 ? -22.192 5.801 25.649 1.00 91.69 93 SER A N 1
ATOM 755 C CA . SER A 1 93 ? -20.832 5.313 25.385 1.00 91.69 93 SER A CA 1
ATOM 756 C C . SER A 1 93 ? -20.837 3.906 24.782 1.00 91.69 93 SER A C 1
ATOM 758 O O . SER A 1 93 ? -20.108 3.657 23.823 1.00 91.69 93 SER A O 1
ATOM 760 N N . ASN A 1 94 ? -21.705 3.012 25.264 1.00 94.31 94 ASN A N 1
ATOM 761 C CA . ASN A 1 94 ? -21.863 1.674 24.687 1.00 94.31 94 ASN A CA 1
ATOM 762 C C . ASN A 1 94 ? -22.405 1.737 23.247 1.00 94.31 94 ASN A C 1
ATOM 764 O O . ASN A 1 94 ? -21.918 1.029 22.366 1.00 94.31 94 ASN A O 1
ATOM 768 N N . GLN A 1 95 ? -23.385 2.610 22.981 1.00 93.31 95 GLN A N 1
ATOM 769 C CA . GLN A 1 95 ? -23.903 2.833 21.623 1.00 93.31 95 GLN A CA 1
ATOM 770 C C . GLN A 1 95 ? -22.823 3.395 20.689 1.00 93.31 95 GLN A C 1
ATOM 772 O O . GLN A 1 95 ? -22.697 2.963 19.542 1.00 93.31 95 GLN A O 1
ATOM 777 N N . LEU A 1 96 ? -22.016 4.337 21.185 1.00 93.19 96 LEU A N 1
ATOM 778 C CA . LEU A 1 96 ? -20.886 4.903 20.456 1.00 93.19 96 LEU A CA 1
ATOM 779 C C . LEU A 1 96 ? -19.855 3.826 20.096 1.00 93.19 96 LEU A C 1
ATOM 781 O O . LEU A 1 96 ? -19.348 3.816 18.975 1.00 93.19 96 LEU A O 1
ATOM 785 N N . GLU A 1 97 ? -19.535 2.934 21.031 1.00 93.88 97 GLU A N 1
ATOM 786 C CA . GLU A 1 97 ? -18.591 1.838 20.808 1.00 93.88 97 GLU A CA 1
ATOM 787 C C . GLU A 1 97 ? -19.115 0.845 19.762 1.00 93.88 97 GLU A C 1
ATOM 789 O O . GLU A 1 97 ? -18.388 0.509 18.823 1.00 93.88 97 GLU A O 1
ATOM 794 N N . ALA A 1 98 ? -20.391 0.457 19.853 1.00 94.69 98 ALA A N 1
ATOM 795 C CA . ALA A 1 98 ? -21.036 -0.401 18.860 1.00 94.69 98 ALA A CA 1
ATOM 796 C C . ALA A 1 98 ? -20.994 0.222 17.452 1.00 94.69 98 ALA A C 1
ATOM 798 O O . ALA A 1 98 ? -20.567 -0.429 16.497 1.00 94.69 98 ALA A O 1
ATOM 799 N N . LEU A 1 99 ? -21.335 1.511 17.323 1.00 94.06 99 LEU A N 1
ATOM 800 C CA . LEU A 1 99 ? -21.283 2.222 16.041 1.00 94.06 99 LEU A CA 1
ATOM 801 C C . LEU A 1 99 ? -19.862 2.342 15.485 1.00 94.06 99 LEU A C 1
ATOM 803 O O . LEU A 1 99 ? -19.667 2.180 14.281 1.00 94.06 99 LEU A O 1
ATOM 807 N N . LYS A 1 100 ? -18.863 2.606 16.337 1.00 93.56 100 LYS A N 1
ATOM 808 C CA . LYS A 1 100 ? -17.451 2.647 15.924 1.00 93.56 100 LYS A CA 1
ATOM 809 C C . LYS A 1 100 ? -16.977 1.290 15.408 1.00 93.56 100 LYS A C 1
ATOM 811 O O . LYS A 1 100 ? -16.251 1.246 14.416 1.00 93.56 100 LYS A O 1
ATOM 816 N N . LYS A 1 101 ? -17.399 0.196 16.048 1.00 94.50 101 LYS A N 1
ATOM 817 C CA . LYS A 1 101 ? -17.081 -1.166 15.606 1.00 94.50 101 LYS A CA 1
ATOM 818 C C . LYS A 1 101 ? -17.700 -1.471 14.241 1.00 94.50 101 LYS A C 1
ATOM 820 O O . LYS A 1 101 ? -16.984 -1.891 13.338 1.00 94.50 101 LYS A O 1
ATOM 825 N N . GLU A 1 102 ? -18.990 -1.196 14.064 1.00 93.56 102 GLU A N 1
ATOM 826 C CA . GLU A 1 102 ? -19.670 -1.390 12.776 1.00 93.56 102 GLU A CA 1
ATOM 827 C C . GLU A 1 102 ? -19.051 -0.535 11.660 1.00 93.56 102 GLU A C 1
ATOM 829 O O . GLU A 1 102 ? -18.886 -1.001 10.533 1.00 93.56 102 GLU A O 1
ATOM 834 N N . LEU A 1 103 ? -18.674 0.710 11.969 1.00 92.81 103 LEU A N 1
ATOM 835 C CA . LEU A 1 103 ? -18.006 1.602 11.023 1.00 92.81 103 LEU A CA 1
ATOM 836 C C . LEU A 1 103 ? -16.640 1.052 10.592 1.00 92.81 103 LEU A C 1
ATOM 838 O O . LEU A 1 103 ? -16.320 1.057 9.405 1.00 92.81 103 LEU A O 1
ATOM 842 N N . PHE A 1 104 ? -15.863 0.524 11.538 1.00 92.69 104 PHE A N 1
ATOM 843 C CA . PHE A 1 104 ? -14.582 -0.119 11.255 1.00 92.69 104 PHE A CA 1
ATOM 844 C C . PHE A 1 104 ? -14.731 -1.375 10.381 1.00 92.69 104 PHE A C 1
ATOM 846 O O . PHE A 1 104 ? -13.942 -1.590 9.456 1.00 92.69 104 PHE A O 1
ATOM 853 N N . GLU A 1 105 ? -15.745 -2.203 10.642 1.00 93.56 105 GLU A N 1
ATOM 854 C CA . GLU A 1 105 ? -16.041 -3.390 9.831 1.00 93.56 105 GLU A CA 1
ATOM 855 C C . GLU A 1 105 ? -16.415 -3.007 8.389 1.00 93.56 105 GLU A C 1
ATOM 857 O O . GLU A 1 105 ? -15.923 -3.629 7.440 1.00 93.56 105 GLU A O 1
ATOM 862 N N . LEU A 1 106 ? -17.216 -1.950 8.214 1.00 92.69 106 LEU A N 1
ATOM 863 C CA . LEU A 1 106 ? -17.623 -1.458 6.896 1.00 92.69 106 LEU A CA 1
ATOM 864 C C . LEU A 1 106 ? -16.454 -0.838 6.118 1.00 92.69 106 LEU A C 1
ATOM 866 O O . LEU A 1 106 ? -16.265 -1.156 4.944 1.00 92.69 106 LEU A O 1
ATOM 870 N N . ASP A 1 107 ? -15.624 -0.020 6.770 1.00 89.75 107 ASP A N 1
ATOM 871 C CA . ASP A 1 107 ? -14.409 0.538 6.161 1.00 89.75 107 ASP A CA 1
ATOM 872 C C . ASP A 1 107 ? -13.438 -0.576 5.737 1.00 89.75 107 ASP A C 1
ATOM 874 O O . ASP A 1 107 ? -12.935 -0.597 4.611 1.00 89.75 107 ASP A O 1
ATOM 878 N N . THR A 1 108 ? -13.265 -1.592 6.589 1.00 92.75 108 THR A N 1
ATOM 879 C CA . THR A 1 108 ? -12.445 -2.769 6.273 1.00 92.75 108 THR A CA 1
ATOM 880 C C . THR A 1 108 ? -12.981 -3.522 5.056 1.00 92.75 108 THR A C 1
ATOM 882 O O . THR A 1 108 ? -12.200 -3.954 4.202 1.00 92.75 108 THR A O 1
ATOM 885 N N . LYS A 1 109 ? -14.303 -3.691 4.950 1.00 93.69 109 LYS A N 1
ATOM 886 C CA . LYS A 1 109 ? -14.949 -4.318 3.790 1.00 93.69 109 LYS A CA 1
ATOM 887 C C . LYS A 1 109 ? -14.706 -3.497 2.521 1.00 93.69 109 LYS A C 1
ATOM 889 O O . LYS A 1 109 ? -14.235 -4.058 1.532 1.00 93.69 109 LYS A O 1
ATOM 894 N N . ASN A 1 110 ? -14.932 -2.186 2.558 1.00 93.38 110 ASN A N 1
ATOM 895 C CA . ASN A 1 110 ? -14.704 -1.302 1.411 1.00 93.38 110 ASN A CA 1
ATOM 896 C C . ASN A 1 110 ? -13.238 -1.308 0.970 1.00 93.38 110 ASN A C 1
ATOM 898 O O . ASN A 1 110 ? -12.943 -1.425 -0.221 1.00 93.38 110 ASN A O 1
ATOM 902 N N . LYS A 1 111 ? -12.303 -1.298 1.923 1.00 93.00 111 LYS A N 1
ATOM 903 C CA . LYS A 1 111 ? -10.870 -1.414 1.644 1.00 93.00 111 LYS A CA 1
ATOM 904 C C . LYS A 1 111 ? -10.505 -2.735 0.964 1.00 93.00 111 LYS A C 1
AT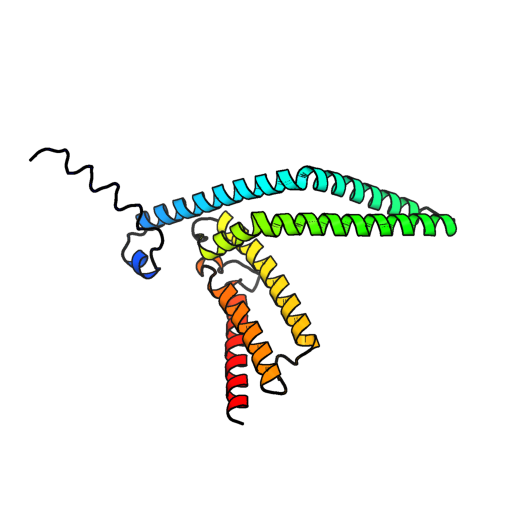OM 906 O O . LYS A 1 111 ? -9.658 -2.737 0.074 1.00 93.00 111 LYS A O 1
ATOM 911 N N . LYS A 1 112 ? -11.137 -3.857 1.334 1.00 94.56 112 LYS A N 1
ATOM 912 C CA . LYS A 1 112 ? -10.947 -5.138 0.623 1.00 94.56 112 LYS A CA 1
ATOM 913 C C . LYS A 1 112 ? -11.389 -5.028 -0.835 1.00 94.56 112 LYS A C 1
ATOM 915 O O . LYS A 1 112 ? -10.613 -5.370 -1.720 1.00 94.56 112 LYS A O 1
ATOM 920 N N . VAL A 1 113 ? -12.566 -4.457 -1.086 1.00 94.81 113 VAL A N 1
ATOM 921 C CA . VAL A 1 113 ? -13.076 -4.243 -2.452 1.00 94.81 113 VAL A CA 1
ATOM 922 C C . VAL A 1 113 ? -12.138 -3.329 -3.255 1.00 94.81 113 VAL A C 1
ATOM 924 O O . VAL A 1 113 ? -11.830 -3.616 -4.412 1.00 94.81 113 VAL A O 1
ATOM 927 N N . TYR A 1 114 ? -11.615 -2.263 -2.640 1.00 94.81 114 TYR A N 1
ATOM 928 C CA . TYR A 1 114 ? -10.609 -1.392 -3.257 1.00 94.81 114 TYR A CA 1
ATOM 929 C C . TYR A 1 114 ? -9.338 -2.164 -3.638 1.00 94.81 114 TYR A C 1
ATOM 931 O O . TYR A 1 114 ? -8.844 -2.048 -4.764 1.00 94.81 114 TYR A O 1
ATOM 939 N N . ASN A 1 115 ? -8.833 -2.982 -2.711 1.00 94.31 115 ASN A N 1
ATOM 940 C CA . ASN A 1 115 ? -7.637 -3.799 -2.902 1.00 94.31 115 ASN A CA 1
ATOM 941 C C . ASN A 1 115 ? -7.805 -4.861 -3.997 1.00 94.31 115 ASN A C 1
ATOM 943 O O . ASN A 1 115 ? -6.831 -5.231 -4.646 1.00 94.31 115 ASN A O 1
ATOM 947 N N . GLU A 1 116 ? -9.023 -5.342 -4.221 1.00 95.25 116 GLU A N 1
ATOM 948 C CA . GLU A 1 116 ? -9.325 -6.317 -5.270 1.00 95.25 116 GLU A CA 1
ATOM 949 C C . GLU A 1 116 ? -9.474 -5.669 -6.653 1.00 95.25 116 GLU A C 1
ATOM 951 O O . GLU A 1 116 ? -9.112 -6.270 -7.664 1.00 95.25 116 GLU A O 1
ATOM 956 N N . ILE A 1 117 ? -10.007 -4.446 -6.717 1.00 95.62 117 ILE A N 1
ATOM 957 C CA . ILE A 1 117 ? -10.444 -3.834 -7.982 1.00 95.62 117 ILE A CA 1
ATOM 958 C C . ILE A 1 117 ? -9.471 -2.770 -8.478 1.00 95.62 117 ILE A C 1
ATOM 960 O O . ILE A 1 117 ? -9.062 -2.796 -9.641 1.00 95.62 117 ILE A O 1
ATOM 964 N N . VAL A 1 118 ? -9.121 -1.817 -7.615 1.00 96.81 118 VAL A N 1
ATOM 965 C CA . VAL A 1 118 ? -8.368 -0.614 -7.994 1.00 96.81 118 VAL A CA 1
ATOM 966 C C . VAL A 1 118 ? -6.877 -0.829 -7.788 1.00 96.81 118 VAL A C 1
ATOM 968 O O . VAL A 1 118 ? -6.076 -0.506 -8.666 1.00 96.81 118 VAL A O 1
ATOM 971 N N . PHE A 1 119 ? -6.497 -1.424 -6.658 1.00 96.50 119 PHE A N 1
ATOM 972 C CA . PHE A 1 119 ? -5.095 -1.603 -6.291 1.00 96.50 119 PHE A CA 1
ATOM 973 C C . PHE A 1 119 ? -4.248 -2.356 -7.339 1.00 96.50 119 PHE A C 1
ATOM 975 O O . PHE A 1 119 ? -3.139 -1.896 -7.621 1.00 96.50 119 PHE A O 1
ATOM 982 N N . PRO A 1 120 ? -4.745 -3.411 -8.022 1.00 97.44 120 PRO A N 1
ATOM 983 C CA . PRO A 1 120 ? -3.982 -4.071 -9.086 1.00 97.44 120 PRO A CA 1
ATOM 984 C C . PRO A 1 120 ? -3.686 -3.155 -10.284 1.00 97.44 120 PRO A C 1
ATOM 986 O O . PRO A 1 120 ? -2.687 -3.330 -10.979 1.00 97.44 120 PRO A O 1
ATOM 989 N N . VAL A 1 121 ? -4.542 -2.160 -10.542 1.00 96.94 121 VAL A N 1
ATOM 990 C CA . VAL A 1 121 ? -4.323 -1.176 -11.614 1.00 96.94 121 VAL A CA 1
ATOM 991 C C . VAL A 1 121 ? -3.279 -0.136 -11.207 1.00 96.94 121 VAL A C 1
ATOM 993 O O . VAL A 1 121 ? -2.510 0.324 -12.054 1.00 96.94 121 VAL A O 1
ATOM 996 N N . LEU A 1 122 ? -3.210 0.209 -9.918 1.00 97.81 122 LEU A N 1
ATOM 997 C CA . LEU A 1 122 ? -2.133 1.045 -9.388 1.00 97.81 122 LEU A CA 1
ATOM 998 C C . LEU A 1 122 ? -0.774 0.344 -9.523 1.00 97.81 122 LEU A C 1
ATOM 1000 O O . LEU A 1 122 ? 0.176 0.952 -10.015 1.00 97.81 122 LEU A O 1
ATOM 1004 N N . GLU A 1 123 ? -0.701 -0.944 -9.171 1.00 97.62 123 GLU A N 1
ATOM 1005 C CA . GLU A 1 123 ? 0.506 -1.761 -9.356 1.00 97.62 123 GLU A CA 1
ATOM 1006 C C . GLU A 1 123 ? 0.910 -1.834 -10.835 1.00 97.62 123 GLU A C 1
ATOM 1008 O O . GLU A 1 123 ? 2.068 -1.601 -11.185 1.00 97.62 123 GLU A O 1
ATOM 1013 N N . GLU A 1 124 ? -0.047 -2.094 -11.732 1.00 97.25 124 GLU A N 1
ATOM 1014 C CA . GLU A 1 124 ? 0.238 -2.135 -13.167 1.00 97.25 124 GLU A CA 1
ATOM 1015 C C . GLU A 1 124 ? 0.740 -0.779 -13.686 1.00 97.25 124 GLU A C 1
ATOM 1017 O O . GLU A 1 124 ? 1.668 -0.742 -14.497 1.00 97.25 124 GLU A O 1
ATOM 1022 N N . SER A 1 125 ? 0.184 0.330 -13.187 1.00 96.31 125 SER A N 1
ATOM 1023 C CA . SER A 1 125 ? 0.635 1.684 -13.529 1.00 96.31 125 SER A CA 1
ATOM 1024 C C . SER A 1 125 ? 2.074 1.932 -13.077 1.00 96.31 125 SER A C 1
ATOM 1026 O O . SER A 1 125 ? 2.874 2.441 -13.861 1.00 96.31 125 SER A O 1
ATOM 1028 N N . ALA A 1 126 ? 2.428 1.507 -11.862 1.00 96.69 126 ALA A N 1
ATOM 1029 C CA . ALA A 1 126 ? 3.782 1.623 -11.326 1.00 96.69 126 ALA A CA 1
ATOM 1030 C C . ALA A 1 126 ? 4.810 0.811 -12.137 1.00 96.69 126 ALA A C 1
ATOM 1032 O O . ALA A 1 126 ? 5.920 1.283 -12.398 1.00 96.69 126 ALA A O 1
ATOM 1033 N N . ILE A 1 127 ? 4.442 -0.398 -12.570 1.00 95.88 127 ILE A N 1
ATOM 1034 C CA . ILE A 1 127 ? 5.333 -1.321 -13.291 1.00 95.88 127 ILE A CA 1
ATOM 1035 C C . ILE A 1 127 ? 5.455 -0.962 -14.777 1.00 95.88 127 ILE A C 1
ATOM 1037 O O . ILE A 1 127 ? 6.553 -0.976 -15.335 1.00 95.88 127 ILE A O 1
ATOM 1041 N N . LYS A 1 128 ? 4.336 -0.674 -15.449 1.00 94.31 128 LYS A N 1
ATOM 1042 C CA . LYS A 1 128 ? 4.292 -0.553 -16.916 1.00 94.31 128 LYS A CA 1
ATOM 1043 C C . LYS A 1 128 ? 4.201 0.880 -17.409 1.00 94.31 128 LYS A C 1
ATOM 1045 O O . LYS A 1 128 ? 4.773 1.163 -18.463 1.00 94.31 128 LYS A O 1
ATOM 1050 N N . GLY A 1 129 ? 3.538 1.756 -16.658 1.00 93.06 129 GLY A N 1
ATOM 1051 C CA . GLY A 1 129 ? 3.290 3.140 -17.048 1.00 93.06 129 GLY A CA 1
ATOM 1052 C C . GLY A 1 129 ? 4.569 3.944 -17.243 1.00 93.06 129 GLY A C 1
ATOM 1053 O O . GLY A 1 129 ? 5.611 3.628 -16.668 1.00 93.06 129 GLY A O 1
ATOM 1054 N N . TYR A 1 130 ? 4.483 4.990 -18.057 1.00 92.12 130 TYR A N 1
ATOM 1055 C CA . TYR A 1 130 ? 5.582 5.890 -18.391 1.00 92.12 130 TYR A CA 1
ATOM 1056 C C . TYR A 1 130 ? 5.344 7.255 -17.741 1.00 92.12 130 TYR A C 1
ATOM 1058 O O . TYR A 1 130 ? 4.736 8.138 -18.346 1.00 92.12 130 TYR A O 1
ATOM 1066 N N . GLY A 1 131 ? 5.808 7.414 -16.499 1.00 88.19 131 GLY A N 1
ATOM 1067 C CA . GLY A 1 131 ? 5.587 8.614 -15.687 1.00 88.19 131 GLY A CA 1
ATOM 1068 C C . GLY A 1 131 ? 6.242 9.887 -16.227 1.00 88.19 131 GLY A C 1
ATOM 1069 O O . GLY A 1 131 ? 5.693 10.963 -16.042 1.00 88.19 131 GLY A O 1
ATOM 1070 N N . ILE A 1 132 ? 7.342 9.768 -16.983 1.00 86.00 132 ILE A N 1
ATOM 1071 C CA . ILE A 1 132 ? 8.009 10.911 -17.643 1.00 86.00 132 ILE A CA 1
ATOM 1072 C C . ILE A 1 132 ? 7.047 11.686 -18.563 1.00 86.00 132 ILE A C 1
ATOM 1074 O O . ILE A 1 132 ? 7.199 12.890 -18.736 1.00 86.00 132 ILE A O 1
ATOM 1078 N N . ASP A 1 133 ? 6.054 11.006 -19.142 1.00 84.00 133 ASP A N 1
ATOM 1079 C CA . ASP A 1 133 ? 5.085 11.594 -20.071 1.00 84.00 133 ASP A CA 1
ATOM 1080 C C . ASP A 1 133 ? 3.658 11.672 -19.485 1.00 84.00 133 ASP A C 1
ATOM 1082 O O . ASP A 1 133 ? 2.712 11.931 -20.234 1.00 84.00 133 ASP A O 1
ATOM 1086 N N . SER A 1 134 ? 3.455 11.385 -18.189 1.00 91.25 134 SER A N 1
ATOM 1087 C CA . SER A 1 134 ? 2.116 11.405 -17.578 1.00 91.25 134 SER A CA 1
ATOM 1088 C C . SER A 1 134 ? 2.123 11.546 -16.052 1.00 91.25 134 SER A C 1
ATOM 1090 O O . SER A 1 134 ? 2.433 10.597 -15.326 1.00 91.25 134 SER A O 1
ATOM 1092 N N . ASP A 1 135 ? 1.640 12.693 -15.570 1.00 91.62 135 ASP A N 1
ATOM 1093 C CA . ASP A 1 135 ? 1.468 12.977 -14.139 1.00 91.62 135 ASP A CA 1
ATOM 1094 C C . ASP A 1 135 ? 0.488 12.010 -13.463 1.00 91.62 135 ASP A C 1
ATOM 1096 O O . ASP A 1 135 ? 0.714 11.577 -12.337 1.00 91.62 135 ASP A O 1
ATOM 1100 N N . SER A 1 136 ? -0.566 11.587 -14.166 1.00 94.12 136 SER A N 1
ATOM 1101 C CA . SER A 1 136 ? -1.539 10.623 -13.627 1.00 94.12 136 SER A CA 1
ATOM 1102 C C . SER A 1 136 ? -0.904 9.261 -13.312 1.00 94.12 136 SER A C 1
ATOM 1104 O O . SER A 1 136 ? -1.286 8.585 -12.354 1.00 94.12 136 SER A O 1
ATOM 1106 N N . ILE A 1 137 ? 0.096 8.843 -14.097 1.00 96.06 137 ILE A N 1
ATOM 1107 C CA . ILE A 1 137 ? 0.863 7.620 -13.841 1.00 96.06 137 ILE A CA 1
ATOM 1108 C C . ILE A 1 137 ? 1.746 7.806 -12.611 1.00 96.06 137 ILE A C 1
ATOM 1110 O O . ILE A 1 137 ? 1.814 6.895 -11.783 1.00 96.06 137 ILE A O 1
ATOM 1114 N N . LEU A 1 138 ? 2.390 8.967 -12.469 1.00 94.56 138 LEU A N 1
ATOM 1115 C CA . LEU A 1 138 ? 3.192 9.292 -11.290 1.00 94.56 138 LEU A CA 1
ATOM 1116 C C . LEU A 1 138 ? 2.336 9.319 -10.022 1.00 94.56 138 LEU A C 1
ATOM 1118 O O . LEU A 1 138 ? 2.711 8.712 -9.021 1.00 94.56 138 LEU A O 1
ATOM 1122 N N . GLU A 1 139 ? 1.154 9.928 -10.077 1.00 94.94 139 GLU A N 1
ATOM 1123 C CA . GLU A 1 139 ? 0.228 9.991 -8.949 1.00 94.94 139 GLU A CA 1
ATOM 1124 C C . GLU A 1 139 ? -0.255 8.597 -8.529 1.00 94.94 139 GLU A C 1
ATOM 1126 O O . GLU A 1 139 ? -0.152 8.226 -7.358 1.00 94.94 139 GLU A O 1
ATOM 1131 N N . ARG A 1 140 ? -0.676 7.757 -9.481 1.00 95.81 140 ARG A N 1
ATOM 1132 C CA . ARG A 1 140 ? -1.053 6.363 -9.181 1.00 95.81 140 ARG A CA 1
ATOM 1133 C C . ARG A 1 140 ? 0.115 5.538 -8.646 1.00 95.81 140 ARG A C 1
ATOM 1135 O O . ARG A 1 140 ? -0.074 4.734 -7.732 1.00 95.81 140 ARG A O 1
ATOM 1142 N N . THR A 1 141 ? 1.317 5.751 -9.178 1.00 96.38 141 THR A N 1
ATOM 1143 C CA . THR A 1 141 ? 2.534 5.091 -8.686 1.00 96.38 141 THR A CA 1
ATOM 1144 C C . THR A 1 141 ? 2.837 5.504 -7.249 1.00 96.38 141 THR A C 1
ATOM 1146 O O . THR A 1 141 ? 3.142 4.647 -6.421 1.00 96.38 141 THR A O 1
ATOM 1149 N N . LYS A 1 142 ? 2.681 6.789 -6.921 1.00 95.50 142 LYS A N 1
ATOM 1150 C CA . LYS A 1 142 ? 2.841 7.302 -5.559 1.00 95.50 142 LYS A CA 1
ATOM 1151 C C . LYS A 1 142 ? 1.863 6.636 -4.591 1.00 95.50 142 LYS A C 1
ATOM 1153 O O . LYS A 1 142 ? 2.299 6.137 -3.559 1.00 95.50 142 LYS A O 1
ATOM 1158 N N . ILE A 1 143 ? 0.578 6.546 -4.940 1.00 95.50 143 ILE A N 1
ATOM 1159 C CA . ILE A 1 143 ? -0.442 5.889 -4.096 1.00 95.50 143 ILE A CA 1
ATOM 1160 C C . ILE A 1 143 ? -0.084 4.413 -3.848 1.00 95.50 143 ILE A C 1
ATOM 1162 O O . ILE A 1 143 ? -0.171 3.917 -2.718 1.00 95.50 143 ILE A O 1
ATOM 1166 N N . TYR A 1 144 ? 0.354 3.705 -4.895 1.00 97.06 144 TYR A N 1
ATOM 1167 C CA . TYR A 1 144 ? 0.822 2.323 -4.778 1.00 97.06 144 TYR A CA 1
ATOM 1168 C C . TYR A 1 144 ? 2.009 2.203 -3.812 1.00 97.06 144 TYR A C 1
ATOM 1170 O O . TYR A 1 144 ? 1.985 1.385 -2.889 1.00 97.06 144 TYR A O 1
ATOM 1178 N N . LEU A 1 145 ? 3.024 3.050 -3.995 1.00 96.38 145 LEU A N 1
ATOM 1179 C CA . LEU A 1 145 ? 4.241 3.071 -3.187 1.00 96.38 145 LEU A CA 1
ATOM 1180 C C . LEU A 1 145 ? 3.967 3.414 -1.724 1.00 96.38 145 LEU A C 1
ATOM 1182 O O . LEU A 1 145 ? 4.473 2.727 -0.842 1.00 96.38 145 LEU A O 1
ATOM 1186 N N . GLU A 1 146 ? 3.120 4.403 -1.444 1.00 95.62 146 GLU A N 1
ATOM 1187 C CA . GLU A 1 146 ? 2.715 4.752 -0.078 1.00 95.62 146 GLU A CA 1
ATOM 1188 C C . GLU A 1 146 ? 2.033 3.578 0.628 1.00 95.62 146 GLU A C 1
ATOM 1190 O O . GLU A 1 146 ? 2.300 3.304 1.801 1.00 95.62 146 GLU A O 1
ATOM 1195 N N . THR A 1 147 ? 1.178 2.849 -0.091 1.00 94.81 147 THR A N 1
ATOM 1196 C CA . THR A 1 147 ? 0.497 1.672 0.456 1.00 94.81 147 THR A CA 1
ATOM 1197 C C . THR A 1 147 ? 1.488 0.545 0.737 1.00 94.81 147 THR A C 1
ATOM 1199 O O . THR A 1 147 ? 1.507 -0.001 1.842 1.00 94.81 147 THR A O 1
ATOM 1202 N N . LYS A 1 148 ? 2.368 0.232 -0.222 1.00 95.75 148 LYS A N 1
ATOM 1203 C CA . LYS A 1 148 ? 3.393 -0.808 -0.059 1.00 95.75 148 LYS A CA 1
ATOM 1204 C C . LYS A 1 148 ? 4.447 -0.461 0.983 1.00 95.75 148 LYS A C 1
ATOM 1206 O O . LYS A 1 148 ? 4.899 -1.355 1.687 1.00 95.75 148 LYS A O 1
ATOM 1211 N N . SER A 1 149 ? 4.793 0.811 1.134 1.00 95.75 149 SER A N 1
ATOM 1212 C CA . SER A 1 149 ? 5.689 1.285 2.188 1.00 95.75 149 SER A CA 1
ATOM 1213 C C . SER A 1 149 ? 5.088 1.049 3.571 1.00 95.75 149 SER A C 1
ATOM 1215 O O . SER A 1 149 ? 5.750 0.479 4.433 1.00 95.75 149 SER A O 1
ATOM 1217 N N . LYS A 1 150 ? 3.801 1.360 3.771 1.00 95.50 150 LYS A N 1
ATOM 1218 C CA . LYS A 1 150 ? 3.107 1.048 5.032 1.00 95.50 150 LYS A CA 1
ATOM 1219 C C . LYS A 1 150 ? 3.063 -0.457 5.310 1.00 95.50 150 LYS A C 1
ATOM 1221 O O . LYS A 1 150 ? 3.286 -0.876 6.442 1.00 95.50 150 LYS A O 1
ATOM 1226 N N . GLU A 1 151 ? 2.789 -1.280 4.296 1.00 95.69 151 GLU A N 1
ATOM 1227 C CA . GLU A 1 151 ? 2.831 -2.744 4.433 1.00 95.69 151 GLU A CA 1
ATOM 1228 C C . GLU A 1 151 ? 4.238 -3.252 4.787 1.00 95.69 151 GLU A C 1
ATOM 1230 O O . GLU A 1 151 ? 4.377 -4.118 5.655 1.00 95.69 151 GLU A O 1
ATOM 1235 N N . PHE A 1 152 ? 5.277 -2.703 4.153 1.00 97.19 152 PHE A N 1
ATOM 1236 C CA . PHE A 1 152 ? 6.674 -3.005 4.455 1.00 97.19 152 PHE A CA 1
ATOM 1237 C C . PHE A 1 152 ? 7.001 -2.689 5.914 1.00 97.19 152 PHE A C 1
ATOM 1239 O O . PHE A 1 152 ? 7.429 -3.586 6.634 1.00 97.19 152 PHE A O 1
ATOM 1246 N N . GLU A 1 153 ? 6.723 -1.471 6.381 1.00 96.38 153 GLU A N 1
ATOM 1247 C CA . GLU A 1 153 ? 7.026 -1.063 7.759 1.00 96.38 153 GLU A CA 1
ATOM 1248 C C . GLU A 1 153 ? 6.255 -1.898 8.786 1.00 96.38 153 GLU A C 1
ATOM 1250 O O . GLU A 1 153 ? 6.826 -2.373 9.766 1.00 96.38 153 GLU A O 1
ATOM 1255 N N . ASN A 1 154 ? 4.969 -2.165 8.542 1.00 96.62 154 ASN A N 1
ATOM 1256 C CA . ASN A 1 154 ? 4.176 -3.014 9.430 1.00 96.62 154 ASN A CA 1
ATOM 1257 C C . ASN A 1 154 ? 4.755 -4.431 9.514 1.00 96.62 154 ASN A C 1
ATOM 1259 O O . ASN A 1 154 ? 4.923 -4.972 10.604 1.00 96.62 154 ASN A O 1
ATOM 1263 N N . THR A 1 155 ? 5.099 -5.032 8.373 1.00 96.81 155 THR A N 1
ATOM 1264 C CA . THR A 1 155 ? 5.673 -6.385 8.351 1.00 96.81 155 THR A CA 1
ATOM 1265 C C . THR A 1 155 ? 7.093 -6.430 8.923 1.00 96.81 155 THR A C 1
ATOM 1267 O O . THR A 1 155 ? 7.421 -7.396 9.613 1.00 96.81 155 THR A O 1
ATOM 1270 N N . LYS A 1 156 ? 7.901 -5.377 8.729 1.00 95.88 156 LYS A N 1
ATOM 1271 C CA . LYS A 1 156 ? 9.221 -5.200 9.360 1.00 95.88 156 LYS A CA 1
ATOM 1272 C C . LYS A 1 156 ? 9.089 -5.134 10.879 1.00 95.88 156 LYS A C 1
ATOM 1274 O O . LYS A 1 156 ? 9.792 -5.857 11.580 1.00 95.88 156 LYS A O 1
ATOM 1279 N N . ASN A 1 157 ? 8.150 -4.336 11.385 1.00 96.06 157 ASN A N 1
ATOM 1280 C CA . ASN A 1 157 ? 7.891 -4.189 12.818 1.00 96.06 157 ASN A CA 1
ATOM 1281 C C . ASN A 1 157 ? 7.423 -5.501 13.459 1.00 96.06 157 ASN A C 1
ATOM 1283 O O . ASN A 1 157 ? 7.896 -5.863 14.535 1.00 96.06 157 ASN A O 1
ATOM 1287 N N . GLU A 1 158 ? 6.536 -6.250 12.800 1.00 95.56 158 GLU A N 1
ATOM 1288 C CA . GLU A 1 158 ? 6.114 -7.567 13.293 1.00 95.56 158 GLU A CA 1
ATOM 1289 C C . GLU A 1 158 ? 7.258 -8.588 13.312 1.00 95.56 158 GLU A C 1
ATOM 1291 O O . GLU A 1 158 ? 7.345 -9.401 14.236 1.00 95.56 158 GLU A O 1
ATOM 1296 N N . LEU A 1 159 ? 8.161 -8.540 12.329 1.00 95.19 159 LEU A N 1
ATOM 1297 C CA . LEU A 1 159 ? 9.356 -9.381 12.320 1.00 95.19 159 LEU A CA 1
ATOM 1298 C C . LEU A 1 159 ? 10.334 -8.972 13.432 1.00 95.19 159 LEU A C 1
ATOM 1300 O O . LEU A 1 159 ? 10.838 -9.833 14.151 1.00 95.19 159 LEU A O 1
ATOM 1304 N N . ALA A 1 160 ? 10.536 -7.667 13.633 1.00 93.69 160 ALA A N 1
ATOM 1305 C CA . ALA A 1 160 ? 11.430 -7.109 14.648 1.00 93.69 160 ALA A CA 1
ATOM 1306 C C . ALA A 1 160 ? 11.005 -7.443 16.090 1.00 93.69 160 ALA A C 1
ATOM 1308 O O . ALA A 1 160 ? 11.851 -7.550 16.976 1.00 93.69 160 ALA A O 1
ATOM 1309 N N . LYS A 1 161 ? 9.705 -7.664 16.337 1.00 94.69 161 LYS A N 1
ATOM 1310 C CA . LYS A 1 161 ? 9.203 -8.167 17.631 1.00 94.69 161 LYS A CA 1
ATOM 1311 C C . LYS A 1 161 ? 9.707 -9.575 17.961 1.00 94.69 161 LYS A C 1
ATOM 1313 O O . LYS A 1 161 ? 9.722 -9.954 19.129 1.00 94.69 161 LYS A O 1
ATOM 1318 N N . LYS A 1 162 ? 10.076 -10.357 16.944 1.00 93.50 162 LYS A N 1
ATOM 1319 C CA . LYS A 1 162 ? 10.477 -11.766 17.072 1.00 93.50 162 LYS A CA 1
ATOM 1320 C C . LYS A 1 162 ? 11.984 -11.948 16.911 1.00 93.50 162 LYS A C 1
ATOM 1322 O O . LYS A 1 162 ? 12.579 -12.741 17.633 1.00 93.50 162 LYS A O 1
ATOM 1327 N N . ILE A 1 163 ? 12.591 -11.212 15.980 1.00 91.81 163 ILE A N 1
ATOM 1328 C CA . ILE A 1 163 ? 13.984 -11.376 15.560 1.00 91.81 163 ILE A CA 1
ATOM 1329 C C . ILE A 1 163 ? 14.695 -10.025 15.606 1.00 91.81 163 ILE A C 1
ATOM 1331 O O . ILE A 1 163 ? 14.188 -9.022 15.106 1.00 91.81 163 ILE A O 1
ATOM 1335 N N . LYS A 1 164 ? 15.917 -9.998 16.150 1.00 88.69 164 LYS A N 1
ATOM 1336 C CA . LYS A 1 164 ? 16.800 -8.832 16.024 1.00 88.69 164 LYS A CA 1
ATOM 1337 C C . LYS A 1 164 ? 17.303 -8.742 14.583 1.00 88.69 164 LYS A C 1
ATOM 1339 O O . LYS A 1 164 ? 18.252 -9.431 14.232 1.00 88.69 164 LYS A O 1
ATOM 1344 N N . LEU A 1 165 ? 16.670 -7.900 13.765 1.00 87.38 165 LEU A N 1
ATOM 1345 C CA . LEU A 1 165 ? 16.919 -7.827 12.316 1.00 87.38 165 LEU A CA 1
ATOM 1346 C C . LEU A 1 165 ? 18.397 -7.584 11.961 1.00 87.38 165 LEU A C 1
ATOM 1348 O O . LEU A 1 165 ? 18.91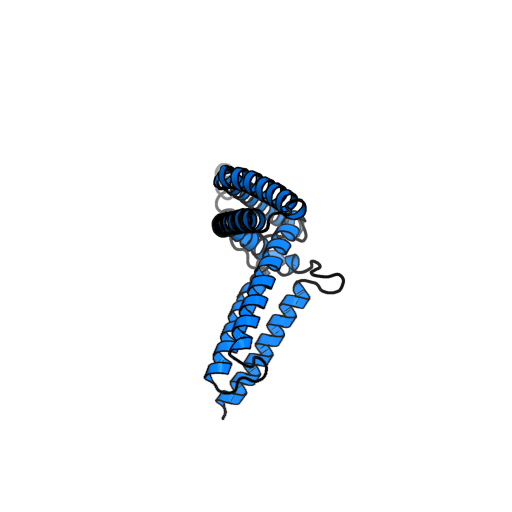6 -8.210 11.045 1.00 87.38 165 LEU A O 1
ATOM 1352 N N . GLU A 1 166 ? 19.083 -6.725 12.718 1.00 83.00 166 GLU A N 1
ATOM 1353 C CA . GLU A 1 166 ? 20.495 -6.365 12.495 1.00 83.00 166 GLU A CA 1
ATOM 1354 C C . GLU A 1 166 ? 21.487 -7.419 13.009 1.00 83.00 166 GLU A C 1
ATOM 1356 O O . GLU A 1 166 ? 22.681 -7.371 12.721 1.00 83.00 166 GLU A O 1
ATOM 1361 N N . SER A 1 167 ? 21.028 -8.353 13.839 1.00 83.50 167 SER A N 1
ATOM 1362 C CA . SER A 1 167 ? 21.878 -9.361 14.478 1.00 83.50 167 SER A CA 1
ATOM 1363 C C . SER A 1 167 ? 21.063 -10.615 14.795 1.00 83.50 167 SER A C 1
ATOM 1365 O O . SER A 1 167 ? 20.829 -10.917 15.973 1.00 83.50 167 SER A O 1
ATOM 1367 N N . PRO A 1 168 ? 20.597 -11.337 13.757 1.00 85.25 168 PRO A N 1
ATOM 1368 C CA . PRO A 1 168 ? 19.919 -12.610 13.945 1.00 85.25 168 PRO A CA 1
ATOM 1369 C C . PRO A 1 168 ? 20.861 -13.588 14.655 1.00 85.25 168 PRO A C 1
ATOM 1371 O O . PRO A 1 168 ? 22.056 -13.654 14.357 1.00 85.25 168 PRO A O 1
ATOM 1374 N N . LYS A 1 169 ? 20.339 -14.337 15.628 1.00 85.25 169 LYS A N 1
ATOM 1375 C CA . LYS A 1 169 ? 21.159 -15.146 16.546 1.00 85.25 169 LYS A CA 1
ATOM 1376 C C . LYS A 1 169 ? 21.619 -16.469 15.942 1.00 85.25 169 LYS A C 1
ATOM 1378 O O . LYS A 1 169 ? 22.583 -17.058 16.423 1.00 85.25 169 LYS A O 1
ATOM 1383 N N . ASN A 1 170 ? 20.900 -16.973 14.944 1.00 87.38 170 ASN A N 1
ATOM 1384 C CA . ASN A 1 170 ? 21.135 -18.280 14.340 1.00 87.38 170 ASN A CA 1
ATOM 1385 C C . ASN A 1 170 ? 20.783 -18.274 12.841 1.00 87.38 170 ASN A C 1
ATOM 1387 O O . ASN A 1 170 ? 20.237 -17.301 12.316 1.00 87.38 170 ASN A O 1
ATOM 1391 N N . LYS A 1 171 ? 21.112 -19.377 12.152 1.00 87.31 171 LYS A N 1
ATOM 1392 C CA . LYS A 1 171 ? 20.896 -19.542 10.704 1.00 87.31 171 LYS A CA 1
ATOM 1393 C C . LYS A 1 171 ? 19.422 -19.361 10.321 1.00 87.31 171 LYS A C 1
ATOM 1395 O O . LYS A 1 171 ? 19.140 -18.627 9.381 1.00 87.31 171 LYS A O 1
ATOM 1400 N N . GLN A 1 172 ? 18.496 -19.936 11.091 1.00 90.12 172 GLN A N 1
ATOM 1401 C CA . GLN A 1 172 ? 17.058 -19.858 10.820 1.00 90.12 172 GLN A CA 1
ATOM 1402 C C . GLN A 1 172 ? 16.525 -18.421 10.906 1.00 90.12 172 GLN A C 1
ATOM 1404 O O . GLN A 1 172 ? 15.876 -17.949 9.975 1.00 90.12 172 GLN A O 1
ATOM 1409 N N . GLU A 1 173 ? 16.841 -17.700 11.984 1.00 91.25 173 GLU A N 1
ATOM 1410 C CA . GLU A 1 173 ? 16.464 -16.289 12.132 1.00 91.25 173 GLU A CA 1
ATOM 1411 C C . GLU A 1 173 ? 17.028 -15.444 10.983 1.00 91.25 173 GLU A C 1
ATOM 1413 O O . GLU A 1 173 ? 16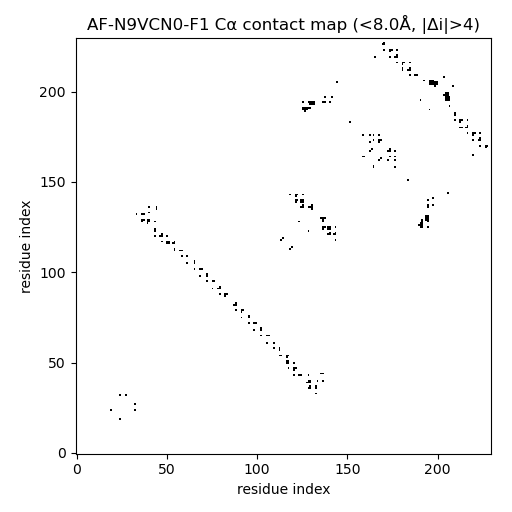.345 -14.585 10.428 1.00 91.25 173 GLU A O 1
ATOM 1418 N N . SER A 1 174 ? 18.272 -15.716 10.588 1.00 90.69 174 SER A N 1
ATOM 1419 C CA . SER A 1 174 ? 18.926 -15.009 9.491 1.00 90.69 174 SER A CA 1
ATOM 1420 C C . SER A 1 174 ? 18.267 -15.289 8.134 1.00 90.69 174 SER A C 1
ATOM 1422 O O . SER A 1 174 ? 18.085 -14.356 7.351 1.00 90.69 174 SER A O 1
ATOM 1424 N N . GLU A 1 175 ? 17.843 -16.527 7.865 1.00 93.00 175 GLU A N 1
ATOM 1425 C CA . GLU A 1 175 ? 17.073 -16.858 6.660 1.00 93.00 175 GLU A CA 1
ATOM 1426 C C . GLU A 1 175 ? 15.721 -16.145 6.610 1.00 93.00 175 GLU A C 1
ATOM 1428 O O . GLU A 1 175 ? 15.290 -15.727 5.534 1.00 93.00 175 GLU A O 1
ATOM 1433 N N . GLU A 1 176 ? 15.023 -16.029 7.740 1.00 94.19 176 GLU A N 1
ATOM 143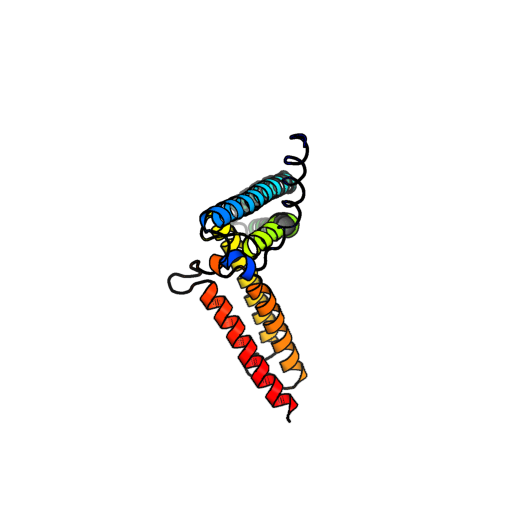4 C CA . GLU A 1 176 ? 13.728 -15.344 7.800 1.00 94.19 176 GLU A CA 1
ATOM 1435 C C . GLU A 1 176 ? 13.870 -13.858 7.454 1.00 94.19 176 GLU A C 1
ATOM 1437 O O . GLU A 1 176 ? 13.121 -13.344 6.617 1.00 94.19 176 GLU A O 1
ATOM 1442 N N . VAL A 1 177 ? 14.883 -13.191 8.016 1.00 94.56 177 VAL A N 1
ATOM 1443 C CA . VAL A 1 177 ? 15.210 -11.792 7.691 1.00 94.56 177 VAL A CA 1
ATOM 1444 C C . VAL A 1 177 ? 15.620 -11.658 6.219 1.00 94.56 177 VAL A C 1
ATOM 1446 O O . VAL A 1 177 ? 15.152 -10.756 5.522 1.00 94.56 177 VAL A O 1
ATOM 1449 N N . LEU A 1 178 ? 16.413 -12.596 5.692 1.00 94.25 178 LEU A N 1
ATOM 1450 C CA . LEU A 1 178 ? 16.810 -12.598 4.283 1.00 94.25 178 LEU A CA 1
ATOM 1451 C C . LEU A 1 178 ? 15.609 -12.761 3.339 1.00 94.25 178 LEU A C 1
ATOM 1453 O O . LEU A 1 178 ? 15.488 -12.021 2.361 1.00 94.25 178 LEU A O 1
ATOM 1457 N N . LYS A 1 179 ? 14.704 -13.704 3.629 1.00 95.69 179 LYS A N 1
ATOM 1458 C CA . LYS A 1 179 ? 13.470 -13.935 2.856 1.00 95.69 179 LYS A CA 1
ATOM 1459 C C . LYS A 1 179 ? 12.566 -12.703 2.882 1.00 95.69 179 LYS A C 1
ATOM 1461 O O . LYS A 1 179 ? 12.004 -12.349 1.842 1.00 95.69 179 LYS A O 1
ATOM 1466 N N . PHE A 1 180 ? 12.458 -12.038 4.034 1.00 96.94 180 PHE A N 1
ATOM 1467 C CA . PHE A 1 180 ? 11.716 -10.788 4.184 1.00 96.94 180 PHE A CA 1
ATOM 1468 C C . PHE A 1 180 ? 12.240 -9.706 3.232 1.00 96.94 180 PHE A C 1
ATOM 1470 O O . PHE A 1 180 ? 11.485 -9.218 2.387 1.00 96.94 180 PHE A O 1
ATOM 1477 N N . TYR A 1 181 ? 13.532 -9.376 3.315 1.00 96.38 181 TYR A N 1
ATOM 1478 C CA . TYR A 1 181 ? 14.121 -8.326 2.485 1.00 96.38 181 TYR A CA 1
ATOM 1479 C C . TYR A 1 181 ? 14.111 -8.682 1.001 1.00 96.38 181 TYR A C 1
ATOM 1481 O O . TYR A 1 181 ? 13.732 -7.848 0.180 1.00 96.38 181 TYR A O 1
ATOM 1489 N N . LYS A 1 182 ? 14.415 -9.939 0.652 1.00 96.19 182 LYS A N 1
ATOM 1490 C CA . LYS A 1 182 ? 14.369 -10.423 -0.734 1.00 96.19 182 LYS A CA 1
ATOM 1491 C C . LYS A 1 182 ? 13.005 -10.178 -1.379 1.00 96.19 182 LYS A C 1
ATOM 1493 O O . LYS A 1 182 ? 12.940 -9.612 -2.467 1.00 96.19 182 LYS A O 1
ATOM 1498 N N . LYS A 1 183 ? 11.918 -10.558 -0.696 1.00 97.00 183 LYS A N 1
ATOM 1499 C CA . LYS A 1 183 ? 10.541 -10.377 -1.186 1.00 97.00 183 LYS A CA 1
ATOM 1500 C C . LYS A 1 183 ? 10.244 -8.909 -1.504 1.00 97.00 183 LYS A C 1
ATOM 1502 O O . LYS A 1 183 ? 9.642 -8.599 -2.535 1.00 97.00 183 LYS A O 1
ATOM 1507 N N . TRP A 1 184 ? 10.636 -8.007 -0.612 1.00 97.12 184 TRP A N 1
ATOM 1508 C CA . TRP A 1 184 ? 10.357 -6.581 -0.761 1.00 97.12 184 TRP A CA 1
ATOM 1509 C C . TRP A 1 184 ? 11.237 -5.925 -1.825 1.00 97.12 184 TRP A C 1
ATOM 1511 O O . TRP A 1 184 ? 10.710 -5.215 -2.681 1.00 97.12 184 TRP A O 1
ATOM 1521 N N . THR A 1 185 ? 12.525 -6.259 -1.873 1.00 94.94 185 THR A N 1
ATOM 1522 C CA . THR A 1 185 ? 13.434 -5.897 -2.970 1.00 94.94 185 THR A CA 1
ATOM 1523 C C . THR A 1 185 ? 12.883 -6.332 -4.330 1.00 94.94 185 THR A C 1
ATOM 1525 O O . THR A 1 185 ? 12.810 -5.528 -5.257 1.00 94.94 185 THR A O 1
ATOM 1528 N N . GLU A 1 186 ? 12.423 -7.579 -4.465 1.00 95.75 186 GLU A N 1
ATOM 1529 C CA . GLU A 1 186 ? 11.809 -8.077 -5.703 1.00 95.75 186 GLU A CA 1
ATOM 1530 C C . GLU A 1 186 ? 10.510 -7.343 -6.054 1.00 95.75 186 GLU A C 1
ATOM 1532 O O . GLU A 1 186 ? 10.225 -7.119 -7.230 1.00 95.75 186 GLU A O 1
ATOM 1537 N N . THR A 1 187 ? 9.726 -6.948 -5.050 1.00 95.06 187 THR A N 1
ATOM 1538 C CA . THR A 1 187 ? 8.489 -6.179 -5.247 1.00 95.06 187 THR A CA 1
ATOM 1539 C C . THR A 1 187 ? 8.794 -4.788 -5.800 1.00 95.06 187 THR A C 1
ATOM 1541 O O . THR A 1 187 ? 8.214 -4.389 -6.809 1.00 95.06 187 THR A O 1
ATOM 1544 N N . PHE A 1 188 ? 9.731 -4.062 -5.188 1.00 95.31 188 PHE A N 1
ATOM 1545 C CA . PHE A 1 188 ? 10.043 -2.690 -5.585 1.00 95.31 188 PHE A CA 1
ATOM 1546 C C . PHE A 1 188 ? 10.874 -2.606 -6.869 1.00 95.31 188 PHE A C 1
ATOM 1548 O O . PHE A 1 188 ? 10.665 -1.694 -7.665 1.00 95.31 188 PHE A O 1
ATOM 1555 N N . ASN A 1 189 ? 11.734 -3.588 -7.149 1.00 93.50 189 ASN A N 1
ATOM 1556 C CA . ASN A 1 189 ? 12.533 -3.614 -8.381 1.00 93.50 189 ASN A CA 1
ATOM 1557 C C . ASN A 1 189 ? 11.707 -3.857 -9.657 1.00 93.50 189 ASN A C 1
ATOM 1559 O O . ASN A 1 189 ? 12.211 -3.624 -10.756 1.00 93.50 189 ASN A O 1
ATOM 1563 N N . LYS A 1 190 ? 10.452 -4.311 -9.539 1.00 95.25 190 LYS A N 1
ATOM 1564 C CA . LYS A 1 190 ? 9.521 -4.394 -10.679 1.00 95.25 190 LYS A CA 1
ATOM 1565 C C . LYS A 1 190 ? 9.017 -3.024 -11.124 1.00 95.25 190 LYS A C 1
ATOM 1567 O O . LYS A 1 190 ? 8.566 -2.890 -12.259 1.00 95.25 190 LYS A O 1
ATOM 1572 N N . ILE A 1 191 ? 9.052 -2.027 -10.241 1.00 94.75 191 ILE A N 1
ATOM 1573 C CA . ILE A 1 191 ? 8.551 -0.686 -10.533 1.00 94.75 191 ILE A CA 1
ATOM 1574 C C . ILE A 1 191 ? 9.476 -0.032 -11.554 1.00 94.75 191 ILE A C 1
ATOM 1576 O O . ILE A 1 191 ? 10.705 -0.121 -11.465 1.00 94.75 191 ILE A O 1
ATOM 1580 N N . ARG A 1 192 ? 8.890 0.637 -12.549 1.00 92.06 192 ARG A N 1
ATOM 1581 C CA . ARG A 1 192 ? 9.682 1.318 -13.568 1.00 92.06 192 ARG A CA 1
ATOM 1582 C C . ARG A 1 192 ? 10.494 2.432 -12.907 1.00 92.06 192 ARG A C 1
ATOM 1584 O O . ARG A 1 192 ? 9.931 3.303 -12.256 1.00 92.06 192 ARG A O 1
ATOM 1591 N N . LYS A 1 193 ? 11.811 2.449 -13.137 1.00 90.62 193 LYS A N 1
ATOM 1592 C CA . LYS A 1 193 ? 12.729 3.437 -12.535 1.00 90.62 193 LYS A CA 1
ATOM 1593 C C . LYS A 1 193 ? 12.299 4.886 -12.762 1.00 90.62 193 LYS A C 1
ATOM 1595 O O . LYS A 1 193 ? 12.363 5.686 -11.842 1.00 90.62 193 LYS A O 1
ATOM 1600 N N . SER A 1 194 ? 11.804 5.200 -13.959 1.00 88.31 194 SER A N 1
ATOM 1601 C CA . SER A 1 194 ? 11.291 6.534 -14.297 1.00 88.31 194 SER A CA 1
ATOM 1602 C C . SER A 1 194 ? 10.101 6.980 -13.447 1.00 88.31 194 SER A C 1
ATOM 1604 O O . SER A 1 194 ? 9.793 8.160 -13.415 1.00 88.31 194 SER A O 1
ATOM 1606 N N . ASN A 1 195 ? 9.410 6.043 -12.796 1.00 92.12 195 ASN A N 1
ATOM 1607 C CA . ASN A 1 195 ? 8.260 6.326 -11.946 1.00 92.12 195 ASN A CA 1
ATOM 1608 C C . ASN A 1 195 ? 8.651 6.375 -10.459 1.00 92.12 195 ASN A C 1
ATOM 1610 O O . ASN A 1 195 ? 7.783 6.577 -9.618 1.00 92.12 195 ASN A O 1
ATOM 1614 N N . LEU A 1 196 ? 9.931 6.155 -10.127 1.00 91.50 196 LEU A N 1
ATOM 1615 C CA . LEU A 1 196 ? 10.476 6.273 -8.770 1.00 91.50 196 LEU A CA 1
ATOM 1616 C C . LEU A 1 196 ? 11.105 7.647 -8.506 1.00 91.50 196 LEU A C 1
ATOM 1618 O O . LEU A 1 196 ? 11.358 7.979 -7.349 1.00 91.50 196 LEU A O 1
ATOM 1622 N N . ASP A 1 197 ? 11.329 8.445 -9.552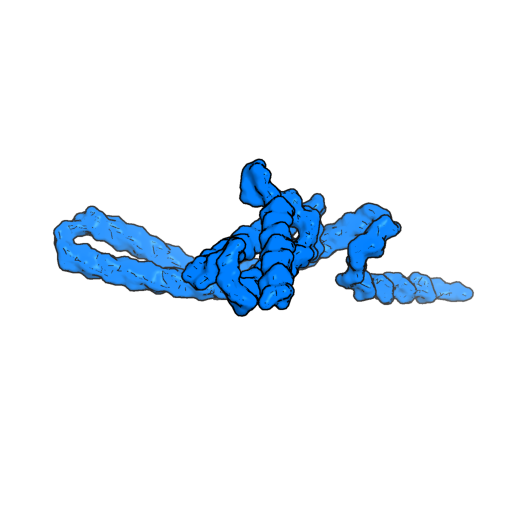 1.00 87.19 197 ASP A N 1
ATOM 1623 C CA . ASP A 1 197 ? 11.872 9.808 -9.470 1.00 87.19 197 ASP A CA 1
ATOM 1624 C C . ASP A 1 197 ? 10.787 10.823 -9.072 1.00 87.19 197 ASP A C 1
ATOM 1626 O O . ASP A 1 197 ? 10.539 11.841 -9.711 1.00 87.19 197 ASP A O 1
ATOM 1630 N N . ILE A 1 198 ? 10.049 10.462 -8.028 1.00 87.94 198 ILE A N 1
ATOM 1631 C CA . ILE A 1 198 ? 9.023 11.274 -7.393 1.00 87.94 198 ILE A CA 1
ATOM 1632 C C . ILE A 1 198 ? 9.366 11.414 -5.921 1.00 87.94 198 ILE A C 1
ATOM 1634 O O . ILE A 1 198 ? 9.819 10.471 -5.266 1.00 87.94 198 ILE A O 1
ATOM 1638 N N . ASN A 1 199 ? 9.110 12.605 -5.393 1.00 85.38 199 ASN A N 1
ATOM 1639 C CA . ASN A 1 199 ? 9.391 12.932 -4.006 1.00 85.38 199 ASN A CA 1
ATOM 1640 C C . ASN A 1 199 ? 8.513 12.096 -3.062 1.00 85.38 199 ASN A C 1
ATOM 1642 O O . ASN A 1 199 ? 7.279 12.135 -3.129 1.00 85.38 199 ASN A O 1
ATOM 1646 N N . LYS A 1 200 ? 9.165 11.357 -2.162 1.00 81.81 200 LYS A N 1
ATOM 1647 C CA . LYS A 1 200 ? 8.541 10.683 -1.017 1.00 81.81 200 LYS A CA 1
ATOM 1648 C C . LYS A 1 200 ? 8.433 11.650 0.162 1.00 81.81 200 LYS A C 1
ATOM 1650 O O . LYS A 1 200 ? 7.388 11.741 0.800 1.00 81.81 200 LYS A O 1
ATOM 1655 N N . THR A 1 201 ? 9.503 12.393 0.426 1.00 82.56 201 THR A N 1
ATOM 1656 C CA . THR A 1 201 ? 9.540 13.540 1.345 1.00 82.56 201 THR A CA 1
ATOM 1657 C C . THR A 1 201 ? 10.150 14.741 0.617 1.00 82.56 201 THR A C 1
ATOM 1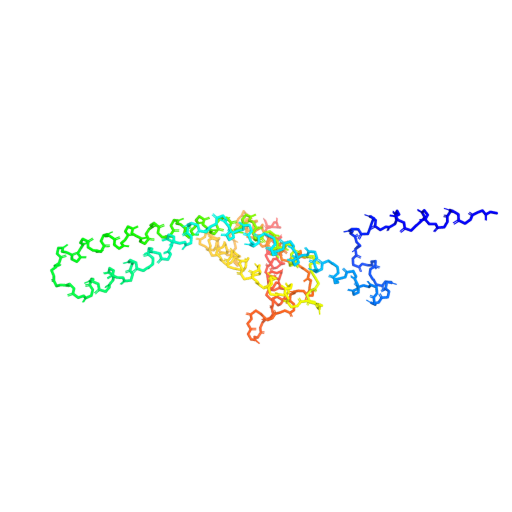659 O O . THR A 1 201 ? 10.414 14.671 -0.580 1.00 82.56 201 THR A O 1
ATOM 1662 N N . LYS A 1 202 ? 10.381 15.861 1.314 1.00 77.12 202 LYS A N 1
ATOM 1663 C CA . LYS A 1 202 ? 11.101 17.005 0.726 1.00 77.12 202 LYS A CA 1
ATOM 1664 C C . LYS A 1 202 ? 12.556 16.679 0.359 1.00 77.12 202 LYS A C 1
ATOM 1666 O O . LYS A 1 202 ? 13.115 17.365 -0.484 1.00 77.12 202 LYS A O 1
ATOM 1671 N N . GLU A 1 203 ? 13.146 15.671 0.999 1.00 82.12 203 GLU A N 1
ATOM 1672 C CA . GLU A 1 203 ? 14.584 15.366 0.936 1.00 82.12 203 GLU A CA 1
ATOM 1673 C C . GLU A 1 203 ? 14.880 13.967 0.375 1.00 82.12 203 GLU A C 1
ATOM 1675 O O . GLU A 1 203 ? 16.037 13.619 0.167 1.00 82.12 203 GLU A O 1
ATOM 1680 N N . GLU A 1 204 ? 13.853 13.144 0.152 1.00 91.12 204 GLU A N 1
ATOM 1681 C CA . GLU A 1 204 ? 13.995 11.743 -0.247 1.00 91.12 204 GLU A CA 1
ATOM 1682 C C . GLU A 1 204 ? 13.034 11.422 -1.393 1.00 91.12 204 GLU A C 1
ATOM 1684 O O . GLU A 1 204 ? 11.826 11.669 -1.289 1.00 91.12 204 GLU A O 1
ATOM 1689 N N . THR A 1 205 ? 13.551 10.822 -2.466 1.00 92.88 205 THR A N 1
ATOM 1690 C CA . THR A 1 205 ? 12.728 10.242 -3.534 1.00 92.88 205 THR A CA 1
ATOM 1691 C C . THR A 1 205 ? 12.330 8.805 -3.209 1.00 92.88 205 THR A C 1
ATOM 1693 O O . THR A 1 205 ? 12.928 8.123 -2.371 1.00 92.88 205 THR A O 1
ATOM 1696 N N . TRP A 1 206 ? 11.328 8.286 -3.913 1.00 93.25 206 TRP A N 1
ATOM 1697 C CA . TRP A 1 206 ? 11.022 6.860 -3.838 1.00 93.25 206 TRP A CA 1
ATOM 1698 C C . TRP A 1 206 ? 12.171 5.983 -4.350 1.00 93.25 206 TRP A C 1
ATOM 1700 O O . TRP A 1 206 ? 12.354 4.877 -3.841 1.00 93.25 206 TRP A O 1
ATOM 1710 N N . ALA A 1 207 ? 12.981 6.474 -5.291 1.00 93.69 207 ALA A N 1
ATOM 1711 C CA . ALA A 1 207 ? 14.183 5.781 -5.746 1.00 93.69 207 ALA A CA 1
ATOM 1712 C C . ALA A 1 207 ? 15.210 5.605 -4.614 1.00 93.69 207 ALA A C 1
ATOM 1714 O O . ALA A 1 207 ? 15.737 4.503 -4.440 1.00 93.69 207 ALA A O 1
ATOM 1715 N N . ASP A 1 208 ? 15.442 6.646 -3.809 1.00 94.38 208 ASP A N 1
ATOM 1716 C CA . ASP A 1 208 ? 16.351 6.590 -2.655 1.00 94.38 208 ASP A CA 1
ATOM 1717 C C . ASP A 1 208 ? 15.865 5.590 -1.606 1.00 94.38 208 ASP A C 1
ATOM 1719 O O . ASP A 1 208 ? 16.641 4.787 -1.084 1.00 94.38 208 ASP A O 1
ATOM 1723 N N . TRP A 1 209 ? 14.563 5.593 -1.328 1.00 94.69 209 TRP A N 1
ATOM 1724 C CA . TRP A 1 209 ? 13.967 4.670 -0.367 1.00 94.69 209 TRP A CA 1
ATOM 1725 C C . TRP A 1 209 ? 14.054 3.206 -0.830 1.00 94.69 209 TRP A C 1
ATOM 1727 O O . TRP A 1 209 ? 14.455 2.334 -0.059 1.00 94.69 209 TRP A O 1
ATOM 1737 N N . VAL A 1 210 ? 13.760 2.928 -2.106 1.00 94.19 210 VAL A N 1
ATOM 1738 C CA . VAL A 1 210 ? 13.923 1.580 -2.685 1.00 94.19 210 VAL A CA 1
ATOM 1739 C C . VAL A 1 210 ? 15.387 1.141 -2.651 1.00 94.19 210 VAL A C 1
ATOM 1741 O O . VAL A 1 210 ? 15.679 -0.020 -2.357 1.00 94.19 210 VAL A O 1
ATOM 1744 N N . LYS A 1 211 ? 16.321 2.066 -2.902 1.00 95.00 211 LYS A N 1
ATOM 1745 C CA . LYS A 1 211 ? 17.755 1.792 -2.790 1.00 95.00 211 LYS A CA 1
ATOM 1746 C C . LYS A 1 211 ? 18.135 1.369 -1.369 1.00 95.00 211 LYS A C 1
ATOM 1748 O O . LYS A 1 211 ? 18.783 0.339 -1.226 1.00 95.00 211 LYS A O 1
ATOM 1753 N N . LYS A 1 212 ? 17.662 2.071 -0.333 1.00 94.94 212 LYS A N 1
ATOM 1754 C CA . LYS A 1 212 ? 17.916 1.699 1.073 1.00 94.94 212 LYS A CA 1
ATOM 1755 C C . LYS A 1 212 ? 17.467 0.271 1.392 1.00 94.94 212 LYS A C 1
ATOM 1757 O O . LYS A 1 212 ? 18.213 -0.475 2.014 1.00 94.94 212 LYS A O 1
ATOM 1762 N N . ILE A 1 213 ? 16.291 -0.143 0.915 1.00 94.44 213 ILE A N 1
ATOM 1763 C CA . ILE A 1 213 ? 15.800 -1.521 1.111 1.00 94.44 213 ILE A CA 1
ATOM 1764 C C . ILE A 1 213 ? 16.712 -2.541 0.421 1.00 94.44 213 ILE A C 1
ATOM 1766 O O . ILE A 1 213 ? 17.007 -3.595 0.986 1.00 94.44 213 ILE A O 1
ATOM 1770 N N . ASN A 1 214 ? 17.176 -2.235 -0.791 1.00 93.75 214 ASN A N 1
ATOM 1771 C CA . ASN A 1 214 ? 18.113 -3.097 -1.508 1.00 93.75 214 ASN A CA 1
ATOM 1772 C C . ASN A 1 214 ? 19.467 -3.194 -0.793 1.00 93.75 214 ASN A C 1
ATOM 1774 O O . ASN A 1 214 ? 20.035 -4.284 -0.727 1.00 93.75 214 ASN A O 1
ATOM 1778 N N . ASP A 1 215 ? 19.954 -2.096 -0.222 1.00 94.38 215 ASP A N 1
ATOM 1779 C CA . ASP A 1 215 ? 21.193 -2.077 0.556 1.00 94.38 215 ASP A CA 1
ATOM 1780 C C . ASP A 1 215 ? 21.039 -2.905 1.854 1.00 94.38 215 ASP A C 1
ATOM 1782 O O . ASP A 1 215 ? 21.914 -3.715 2.176 1.00 94.38 215 ASP A O 1
ATOM 1786 N N . GLU A 1 216 ? 19.891 -2.808 2.544 1.00 93.12 216 GLU A N 1
ATOM 1787 C CA . GLU A 1 216 ? 19.553 -3.659 3.703 1.00 93.12 216 GLU A CA 1
ATOM 1788 C C . GLU A 1 216 ? 19.518 -5.155 3.323 1.00 93.12 216 GLU A C 1
ATOM 1790 O O . GLU A 1 216 ? 20.045 -6.002 4.055 1.00 93.12 216 GLU A O 1
ATOM 1795 N N . TYR A 1 217 ? 18.967 -5.501 2.152 1.00 93.69 217 TYR A N 1
ATOM 1796 C CA . TYR A 1 217 ? 18.976 -6.874 1.634 1.00 93.69 217 TYR A CA 1
ATOM 1797 C C . TYR A 1 217 ? 20.398 -7.398 1.390 1.00 93.69 217 TYR A C 1
ATOM 1799 O O . TYR A 1 217 ? 20.722 -8.514 1.806 1.00 93.69 217 TYR A O 1
ATOM 1807 N N . VAL A 1 218 ? 21.251 -6.608 0.729 1.00 93.00 218 VAL A N 1
ATOM 1808 C CA . VAL A 1 218 ? 22.644 -6.990 0.439 1.00 93.00 218 VAL A CA 1
ATOM 1809 C C . VAL A 1 218 ? 23.416 -7.211 1.737 1.00 93.00 218 VAL A C 1
ATOM 1811 O O . VAL A 1 218 ? 24.027 -8.267 1.903 1.00 93.00 218 VAL A O 1
ATOM 1814 N N . SER A 1 219 ? 23.306 -6.284 2.692 1.00 89.75 219 SER A N 1
ATOM 1815 C CA . SER A 1 219 ? 23.945 -6.414 4.005 1.00 89.75 219 SER A CA 1
ATOM 1816 C C . SER A 1 219 ? 23.477 -7.669 4.755 1.00 89.75 219 SER A C 1
ATOM 1818 O O . SER A 1 219 ? 24.295 -8.451 5.251 1.00 89.75 219 SER A O 1
ATOM 1820 N N . THR A 1 220 ? 22.166 -7.935 4.755 1.00 88.44 220 THR A N 1
ATOM 1821 C CA . THR A 1 220 ? 21.586 -9.143 5.368 1.00 88.44 220 THR A CA 1
ATOM 1822 C C . THR A 1 220 ? 22.129 -10.417 4.721 1.00 88.44 220 THR A C 1
ATOM 1824 O O . THR A 1 220 ? 22.473 -11.376 5.413 1.00 88.44 220 THR A O 1
ATOM 1827 N N . LYS A 1 221 ? 22.238 -10.440 3.389 1.00 90.50 221 LYS A N 1
ATOM 1828 C CA . LYS A 1 221 ? 22.763 -11.585 2.634 1.00 90.50 221 LYS A CA 1
ATOM 1829 C C . LYS A 1 221 ? 24.225 -11.877 2.979 1.00 90.50 221 LYS A C 1
ATOM 1831 O O . LYS A 1 221 ? 24.599 -13.041 3.140 1.00 90.50 221 LYS A O 1
ATOM 1836 N N . GLU A 1 222 ? 25.047 -10.842 3.111 1.00 88.44 222 GLU A N 1
ATOM 1837 C CA . GLU A 1 222 ? 26.446 -10.979 3.524 1.00 88.44 222 GLU A CA 1
ATOM 1838 C C . GLU A 1 222 ? 26.573 -11.501 4.959 1.00 88.44 222 GLU A C 1
ATOM 1840 O O . GLU A 1 222 ? 27.386 -12.390 5.224 1.00 88.44 222 GLU A O 1
ATOM 1845 N N . ALA A 1 223 ? 25.754 -10.991 5.884 1.00 85.06 223 ALA A N 1
ATOM 1846 C CA . ALA A 1 223 ? 25.712 -11.469 7.264 1.00 85.06 223 ALA A CA 1
ATOM 1847 C C . ALA A 1 223 ? 25.282 -12.944 7.344 1.00 85.06 223 ALA A C 1
ATOM 1849 O O . ALA A 1 223 ? 25.921 -13.732 8.043 1.00 85.06 223 ALA A O 1
ATOM 1850 N N . HIS A 1 224 ? 24.260 -13.332 6.576 1.00 85.69 224 HIS A N 1
ATOM 1851 C CA . HIS A 1 224 ? 23.790 -14.714 6.485 1.00 85.69 224 HIS A CA 1
ATOM 1852 C C . HIS A 1 224 ? 24.889 -15.667 5.995 1.00 85.69 224 HIS A C 1
ATOM 1854 O O . HIS A 1 224 ? 25.176 -16.674 6.640 1.00 85.69 224 HIS A O 1
ATOM 1860 N N . SER A 1 225 ? 25.582 -15.296 4.916 1.00 85.50 225 SER A N 1
ATOM 1861 C CA . SER A 1 225 ? 26.664 -16.107 4.334 1.00 85.50 225 SER A CA 1
ATOM 1862 C C . SER A 1 225 ? 27.803 -16.360 5.337 1.00 85.50 225 SER A C 1
ATOM 1864 O O . SER A 1 225 ? 28.392 -17.438 5.373 1.00 85.50 225 SER A O 1
ATOM 1866 N N . LYS A 1 226 ? 28.105 -15.388 6.211 1.00 83.38 226 LYS A N 1
ATOM 1867 C CA . LYS A 1 226 ? 29.114 -15.543 7.276 1.00 83.38 226 LYS A CA 1
ATOM 1868 C C . LYS A 1 226 ? 28.685 -16.516 8.376 1.00 83.38 226 LYS A C 1
ATOM 1870 O O . LYS A 1 226 ? 29.551 -17.097 9.027 1.00 83.38 226 LYS A O 1
ATOM 1875 N N . LEU A 1 227 ? 27.382 -16.670 8.612 1.00 79.44 227 LEU A N 1
ATOM 1876 C CA . LEU A 1 227 ? 26.856 -17.659 9.551 1.00 79.44 227 LEU A CA 1
ATOM 1877 C C . LEU A 1 227 ? 26.916 -19.068 8.962 1.00 79.44 227 LEU A C 1
ATOM 1879 O O . LEU A 1 227 ? 27.150 -20.002 9.716 1.00 79.44 227 LEU A O 1
ATOM 1883 N N . GLU A 1 228 ? 26.744 -19.239 7.648 1.00 75.50 228 GLU A N 1
ATOM 1884 C CA . GLU A 1 228 ? 26.845 -20.549 6.984 1.00 75.50 228 GLU A CA 1
ATOM 1885 C C . GLU A 1 228 ? 28.252 -21.157 7.048 1.00 75.50 228 GLU A C 1
ATOM 1887 O O . GLU A 1 228 ? 28.374 -22.376 7.148 1.00 75.50 228 GLU A O 1
ATOM 1892 N N . LEU A 1 229 ? 29.290 -20.315 7.051 1.00 70.31 229 LEU A N 1
ATOM 1893 C CA . LEU A 1 229 ? 30.702 -20.716 7.134 1.00 70.31 229 LEU A CA 1
ATOM 1894 C C . LEU A 1 229 ? 31.173 -21.095 8.554 1.00 70.31 229 LEU A C 1
ATOM 1896 O O . LEU A 1 229 ? 32.322 -21.506 8.714 1.00 70.31 229 LEU A O 1
ATOM 1900 N N . LYS A 1 230 ? 30.318 -20.932 9.571 1.00 57.41 230 LYS A N 1
ATOM 1901 C CA . LYS A 1 230 ? 30.543 -21.356 10.962 1.00 57.41 230 LYS A CA 1
ATOM 1902 C C . LYS A 1 230 ? 29.687 -22.575 11.305 1.00 57.41 230 LYS A C 1
ATOM 1904 O O . LYS A 1 230 ? 30.175 -23.374 12.127 1.00 57.41 230 LYS A O 1
#

Organism: NCBI:txid1188233